Protein AF-A0A2P6MV33-F1 (afdb_monomer_lite)

Foldseek 3Di:
DDDDDDDPDPPPPPPPDADFAEEEQDAQLQWWKAAPVGHTPDDDLCVLVVNDFDFPDFDPDKDACPDDVLCNVCPDRIFGDDPRMFTDGGDCDRNPRRPCVVVVVVCVVSVHHYHYQTGNSNGDLCVSLSVVLVVLVVSCVVPVAAHEYEQEACSVVSVVSNCVPPVSVRNHPYYHYHNYCPDDDPCVVVCVVVVSRD

Radius of gyration: 21.86 Å; chains: 1; bounding box: 59×45×84 Å

Sequence (198 aa):
MKHGTKHSTNGKTQGTESLPPIVLVPGVQGTQLYTKEGKKIWASTRQVLNLESTRLDLPLEWDTVDDDPEDPYQHRQFRQKSDGIVAGDILMHVARVPIYKRFIKRCKKEGRKFYPFLYDWRRDLNEAAHNLILLLKRVYSECGRPAQVVGHSNGGLIVYAALNDPENTYLFDSTLFVGTPFSPMIDFLEFMHVGVPT

Structure (mmCIF, N/CA/C/O backbone):
data_AF-A0A2P6MV33-F1
#
_entry.id   AF-A0A2P6MV33-F1
#
loop_
_atom_site.group_PDB
_atom_site.id
_atom_site.type_symbol
_atom_site.label_atom_id
_atom_site.label_alt_id
_atom_site.label_comp_id
_atom_site.label_asym_id
_atom_site.label_entity_id
_atom_site.label_seq_id
_atom_site.pdbx_PDB_ins_code
_atom_site.Cartn_x
_atom_site.Cartn_y
_atom_site.Cartn_z
_atom_site.occupancy
_atom_site.B_iso_or_equiv
_atom_site.auth_seq_id
_atom_site.auth_comp_id
_atom_site.auth_asym_id
_atom_site.auth_atom_id
_atom_site.pdbx_PDB_model_num
ATOM 1 N N . MET A 1 1 ? -36.963 19.876 58.316 1.00 42.44 1 MET A N 1
ATOM 2 C CA . MET A 1 1 ? -35.958 18.825 58.591 1.00 42.44 1 MET A CA 1
ATOM 3 C C . MET A 1 1 ? -35.535 18.219 57.264 1.00 42.44 1 MET A C 1
ATOM 5 O O . MET A 1 1 ? -36.392 17.916 56.447 1.00 42.44 1 MET A O 1
ATOM 9 N N . LYS A 1 2 ? -34.225 18.189 57.003 1.00 40.03 2 LYS A N 1
ATOM 10 C CA . LYS A 1 2 ? -33.611 17.797 55.729 1.00 40.03 2 LYS A CA 1
ATOM 11 C C . LYS A 1 2 ? -33.480 16.270 55.677 1.00 40.03 2 LYS A C 1
ATOM 13 O O . LYS A 1 2 ? -32.742 15.725 56.489 1.00 40.03 2 LYS A O 1
ATOM 18 N N . HIS A 1 3 ? -34.113 15.601 54.7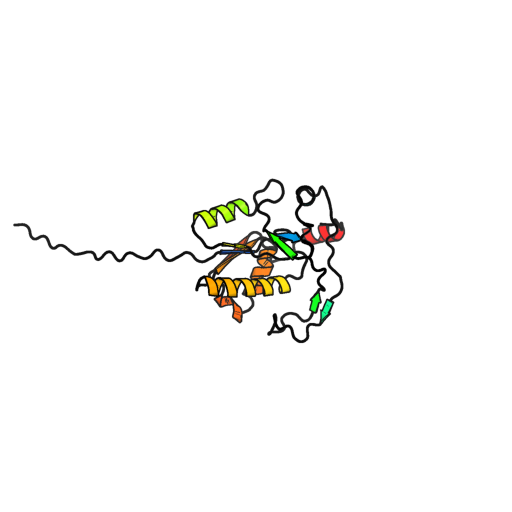15 1.00 36.97 3 HIS A N 1
ATOM 19 C CA . HIS A 1 3 ? -33.742 14.233 54.340 1.00 36.97 3 HIS A CA 1
ATOM 20 C C . HIS A 1 3 ? -33.011 14.270 53.001 1.00 36.97 3 HIS A C 1
ATOM 22 O O . HIS A 1 3 ? -33.613 14.378 51.939 1.00 36.97 3 HIS A O 1
ATOM 28 N N . GLY A 1 4 ? -31.680 14.261 53.085 1.00 34.72 4 GLY A N 1
ATOM 29 C CA . GLY A 1 4 ? -30.796 14.082 51.944 1.00 34.72 4 GLY A CA 1
ATOM 30 C C . GLY A 1 4 ? -30.541 12.598 51.724 1.00 34.72 4 GLY A C 1
ATOM 31 O O . GLY A 1 4 ? -29.815 11.978 52.498 1.00 34.72 4 GLY A O 1
ATOM 32 N N . THR A 1 5 ? -31.102 12.047 50.656 1.00 37.56 5 THR A N 1
ATOM 33 C CA . THR A 1 5 ? -30.729 10.726 50.147 1.00 37.56 5 THR A CA 1
ATOM 34 C C . THR A 1 5 ? -29.567 10.925 49.179 1.00 37.56 5 THR A C 1
ATOM 36 O O . THR A 1 5 ? -29.748 11.380 48.051 1.00 37.56 5 THR A O 1
ATOM 39 N N . LYS A 1 6 ? -28.341 10.648 49.637 1.00 37.50 6 LYS A N 1
ATOM 40 C CA . LYS A 1 6 ? -27.154 10.610 48.774 1.00 37.50 6 LYS A CA 1
ATOM 41 C C . LYS A 1 6 ? -27.219 9.341 47.925 1.00 37.50 6 LYS A C 1
ATOM 43 O O . LYS A 1 6 ? -26.857 8.266 48.393 1.00 37.50 6 LYS A O 1
ATOM 48 N N . HIS A 1 7 ? -27.664 9.467 46.678 1.00 38.69 7 HIS A N 1
ATOM 49 C CA . HIS A 1 7 ? -27.380 8.455 45.668 1.00 38.69 7 HIS A CA 1
ATOM 50 C C . HIS A 1 7 ? -25.889 8.517 45.331 1.00 38.69 7 HIS A C 1
ATOM 52 O O . HIS A 1 7 ? -25.409 9.476 44.733 1.00 38.69 7 HIS A O 1
ATOM 58 N N . SER A 1 8 ? -25.161 7.493 45.774 1.00 36.06 8 SER A N 1
ATOM 59 C CA . SER A 1 8 ? -23.790 7.219 45.359 1.00 36.06 8 SER A CA 1
ATOM 60 C C . SER A 1 8 ? -23.798 6.849 43.877 1.00 36.06 8 SER A C 1
ATOM 62 O O . SER A 1 8 ? -24.187 5.742 43.502 1.00 36.06 8 SER A O 1
ATOM 64 N N . THR A 1 9 ? -23.421 7.788 43.014 1.00 37.81 9 THR A N 1
ATOM 65 C CA . THR A 1 9 ? -23.115 7.496 41.617 1.00 37.81 9 THR A CA 1
ATOM 66 C C . THR A 1 9 ? -21.729 6.865 41.566 1.00 37.81 9 THR A C 1
ATOM 68 O O . THR A 1 9 ? -20.709 7.549 41.578 1.00 37.81 9 THR A O 1
ATOM 71 N N . ASN A 1 10 ? -21.691 5.531 41.523 1.00 38.59 10 ASN A N 1
ATOM 72 C CA . ASN A 1 10 ? -20.495 4.793 41.135 1.00 38.59 10 ASN A CA 1
ATOM 73 C C . ASN A 1 10 ? -20.095 5.241 39.725 1.00 38.59 10 ASN A C 1
ATOM 75 O O . ASN A 1 10 ? -20.666 4.795 38.728 1.00 38.59 10 ASN A O 1
ATOM 79 N N . GLY A 1 11 ? -19.114 6.140 39.657 1.00 41.25 11 GLY A N 1
ATOM 80 C CA . GLY A 1 11 ? -18.402 6.468 38.437 1.00 41.25 11 GLY A CA 1
ATOM 81 C C . GLY A 1 11 ? -17.686 5.220 37.946 1.00 41.25 11 GLY A C 1
ATOM 82 O O . GLY A 1 11 ? -16.574 4.926 38.372 1.00 41.25 11 GLY A O 1
ATOM 83 N N . LYS A 1 12 ? -18.328 4.477 37.041 1.00 40.41 12 LYS A N 1
ATOM 84 C CA . LYS A 1 12 ? -17.599 3.624 36.110 1.00 40.41 12 LYS A CA 1
ATOM 85 C C . LYS A 1 12 ? -16.760 4.568 35.259 1.00 40.41 12 LYS A C 1
ATOM 87 O O . LYS A 1 12 ? -17.281 5.225 34.362 1.00 40.41 12 LYS A O 1
ATOM 92 N N . THR A 1 13 ? -15.472 4.654 35.563 1.00 40.16 13 THR A N 1
ATOM 93 C CA . THR A 1 13 ? -14.450 5.071 34.611 1.00 40.16 13 THR A CA 1
ATOM 94 C C . THR A 1 13 ? -14.607 4.161 33.397 1.00 40.16 13 THR A C 1
ATOM 96 O O . THR A 1 13 ? -14.170 3.012 33.406 1.00 40.16 13 THR A O 1
ATOM 99 N N . GLN A 1 14 ? -15.323 4.634 32.375 1.00 41.84 14 GLN A N 1
ATOM 100 C CA . GLN A 1 14 ? -15.233 4.054 31.046 1.00 41.84 14 GLN A CA 1
ATOM 101 C C . GLN A 1 14 ? -13.765 4.186 30.654 1.00 41.84 14 GLN A C 1
ATOM 103 O O . GLN A 1 14 ? -13.284 5.294 30.412 1.00 41.84 14 GLN A O 1
ATOM 108 N N . GLY A 1 15 ? -13.027 3.075 30.697 1.00 44.25 15 GLY A N 1
ATOM 109 C CA . GLY A 1 15 ? -11.716 3.013 30.072 1.00 44.25 15 GLY A CA 1
ATOM 110 C C . GLY A 1 15 ? -11.912 3.468 28.637 1.00 44.25 15 GLY A C 1
ATOM 111 O O . GLY A 1 15 ? -12.758 2.914 27.939 1.00 44.25 15 GLY A O 1
ATOM 112 N N . THR A 1 16 ? -11.228 4.537 28.236 1.00 55.09 16 THR A N 1
ATOM 113 C CA . THR A 1 16 ? -11.280 5.032 26.863 1.00 55.09 16 THR A CA 1
ATOM 114 C C . THR A 1 16 ? -10.912 3.871 25.954 1.00 55.09 16 THR A C 1
ATOM 116 O O . THR A 1 16 ? -9.762 3.428 25.966 1.00 55.09 16 THR A O 1
ATOM 119 N N . GLU A 1 17 ? -11.896 3.332 25.241 1.00 67.75 17 GLU A N 1
ATOM 120 C CA . GLU A 1 17 ? -11.688 2.206 24.346 1.00 67.75 17 GLU A CA 1
ATOM 121 C C . GLU A 1 17 ? -10.618 2.621 23.330 1.00 67.75 17 GLU A C 1
ATOM 123 O O . GLU A 1 17 ? -10.740 3.649 22.659 1.00 67.75 17 GLU A O 1
ATOM 128 N N . SER A 1 18 ? -9.497 1.897 23.299 1.00 80.56 18 SER A N 1
ATOM 129 C CA . SER A 1 18 ? -8.358 2.284 22.470 1.00 80.56 18 SER A CA 1
ATOM 130 C C . SER A 1 18 ? -8.775 2.262 21.004 1.00 80.56 18 SER A C 1
ATOM 132 O O . SER A 1 18 ? -9.214 1.216 20.518 1.00 80.56 18 SER A O 1
ATOM 134 N N . LEU A 1 19 ? -8.619 3.388 20.303 1.00 90.62 19 LEU A N 1
ATOM 135 C CA . LEU A 1 19 ? -8.972 3.511 18.888 1.00 90.62 19 LEU A CA 1
ATOM 136 C C . LEU A 1 19 ? -8.309 2.398 18.051 1.00 90.62 19 LEU A C 1
ATOM 138 O O . LEU A 1 19 ? -7.154 2.048 18.323 1.00 90.62 19 LEU A O 1
ATOM 142 N N . PRO A 1 20 ? -8.988 1.863 17.017 1.00 94.56 20 PRO A N 1
ATOM 143 C CA . PRO A 1 20 ? -8.396 0.845 16.160 1.00 94.56 20 PRO A CA 1
ATOM 144 C C . PRO A 1 20 ? -7.079 1.324 15.524 1.00 94.56 20 PRO A C 1
ATOM 146 O O . PRO A 1 20 ? -6.942 2.524 15.230 1.00 94.56 20 PRO A O 1
ATOM 149 N N . PRO A 1 21 ? -6.118 0.419 15.264 1.00 97.06 21 PRO A N 1
ATOM 150 C CA . PRO A 1 21 ? -4.926 0.761 14.497 1.00 97.06 21 PRO A CA 1
ATOM 151 C C . PRO A 1 21 ? -5.309 1.197 13.078 1.00 97.06 21 PRO A C 1
ATOM 153 O O . PRO A 1 21 ? -6.340 0.781 12.549 1.00 97.06 21 PRO A O 1
ATOM 156 N N . ILE A 1 22 ? -4.486 2.046 12.464 1.00 97.62 22 ILE A N 1
ATOM 157 C CA . ILE A 1 22 ? -4.631 2.433 11.055 1.00 97.62 22 ILE A CA 1
ATOM 158 C C . ILE A 1 22 ? -3.553 1.749 10.233 1.00 97.62 22 ILE A C 1
ATOM 160 O O . ILE A 1 22 ? -2.370 1.885 10.555 1.00 97.62 22 ILE A O 1
ATOM 164 N N . VAL A 1 23 ? -3.958 1.132 9.126 1.00 98.25 23 VAL A N 1
ATOM 165 C CA . VAL A 1 23 ? -3.061 0.760 8.032 1.00 98.25 23 VAL A CA 1
ATOM 166 C C . VAL A 1 23 ? -3.286 1.707 6.856 1.00 98.25 23 VAL A C 1
ATOM 168 O O . VAL A 1 23 ? -4.409 1.849 6.380 1.00 98.25 23 VAL A O 1
ATOM 171 N N . LEU A 1 24 ? -2.231 2.377 6.387 1.00 97.69 24 LEU A N 1
ATOM 172 C CA . LEU A 1 24 ? -2.283 3.221 5.189 1.00 97.69 24 LEU A CA 1
ATOM 173 C C . LEU A 1 24 ? -1.640 2.491 4.013 1.00 97.69 24 LEU A C 1
ATOM 175 O O . LEU A 1 24 ? -0.445 2.208 4.058 1.00 97.69 24 LEU A O 1
ATOM 179 N N . VAL A 1 25 ? -2.409 2.274 2.950 1.00 97.94 25 VAL A N 1
ATOM 180 C CA . VAL A 1 25 ? -1.967 1.679 1.686 1.00 97.94 25 VAL A CA 1
ATOM 181 C C . VAL A 1 25 ? -1.800 2.799 0.654 1.00 97.94 25 VAL A C 1
ATOM 183 O O . VAL A 1 25 ? -2.798 3.341 0.162 1.00 97.94 25 VAL A O 1
ATOM 186 N N . PRO A 1 26 ? -0.556 3.224 0.368 1.00 95.56 26 PRO A N 1
ATOM 187 C CA . PRO A 1 26 ? -0.314 4.343 -0.524 1.00 95.56 26 PRO A CA 1
ATOM 188 C C . PRO A 1 26 ? -0.575 3.967 -1.989 1.00 95.56 26 PRO A C 1
ATOM 190 O O . PRO A 1 26 ? -0.525 2.802 -2.382 1.00 95.56 26 PRO A O 1
ATOM 193 N N . GLY A 1 27 ? -0.825 4.989 -2.805 1.00 92.38 27 GLY A N 1
ATOM 194 C CA . GLY A 1 27 ? -0.973 4.852 -4.253 1.00 92.38 27 GLY A CA 1
ATOM 195 C C . GLY A 1 27 ? 0.323 4.461 -4.961 1.00 92.38 27 GLY A C 1
ATOM 196 O O . GLY A 1 27 ? 1.380 4.351 -4.330 1.00 92.38 27 GLY A O 1
ATOM 197 N N . VAL A 1 28 ? 0.228 4.306 -6.285 1.00 88.25 28 VAL A N 1
ATOM 198 C CA . VAL A 1 28 ? 1.386 4.062 -7.154 1.00 88.25 28 VAL A CA 1
ATOM 199 C C . VAL A 1 28 ? 2.458 5.123 -6.892 1.00 88.25 28 VAL A C 1
ATOM 201 O O . VAL A 1 28 ? 2.134 6.282 -6.621 1.00 88.25 28 VAL A O 1
ATOM 204 N N . GLN A 1 29 ? 3.725 4.711 -6.874 1.00 88.62 29 GLN A N 1
ATOM 205 C CA . GLN A 1 29 ? 4.871 5.564 -6.545 1.00 88.62 29 GLN A CA 1
ATOM 206 C C . GLN A 1 29 ? 4.907 6.141 -5.117 1.00 88.62 29 GLN A C 1
ATOM 208 O O . GLN A 1 29 ? 5.791 6.933 -4.790 1.00 88.62 29 GLN A O 1
ATOM 213 N N . GLY A 1 30 ? 3.991 5.743 -4.229 1.00 89.19 30 GLY A N 1
ATOM 214 C CA . GLY A 1 30 ? 3.854 6.318 -2.888 1.00 89.19 30 GLY A CA 1
ATOM 215 C C . GLY A 1 30 ? 4.869 5.841 -1.840 1.00 89.19 30 GLY A C 1
ATOM 216 O O . GLY A 1 30 ? 4.870 6.368 -0.725 1.00 89.19 30 GLY A O 1
ATOM 217 N N . THR A 1 31 ? 5.734 4.888 -2.178 1.00 92.12 31 THR A N 1
ATOM 218 C CA . THR A 1 31 ? 6.821 4.353 -1.340 1.00 92.12 31 THR A CA 1
ATOM 219 C C . THR A 1 31 ? 8.155 4.577 -2.040 1.00 92.12 31 THR A C 1
ATOM 221 O O . THR A 1 31 ? 8.220 4.641 -3.265 1.00 92.12 31 THR A O 1
ATOM 224 N N . GLN A 1 32 ? 9.228 4.733 -1.272 1.00 93.62 32 GLN A N 1
ATOM 225 C CA . GLN A 1 32 ? 10.587 4.766 -1.810 1.00 93.62 32 GLN A CA 1
ATOM 226 C C . GLN A 1 32 ? 10.999 3.378 -2.310 1.00 93.62 32 GLN A C 1
ATOM 228 O O . GLN A 1 32 ? 10.514 2.381 -1.787 1.00 93.62 32 GLN A O 1
ATOM 233 N N . LEU A 1 33 ? 11.928 3.313 -3.263 1.00 93.88 33 LEU A N 1
ATOM 234 C CA . LEU A 1 33 ? 12.523 2.067 -3.744 1.00 93.88 33 LEU A CA 1
ATOM 235 C C . LEU A 1 33 ? 14.043 2.111 -3.606 1.00 93.88 33 LEU A C 1
ATOM 237 O O . LEU A 1 33 ? 14.677 3.147 -3.848 1.00 93.88 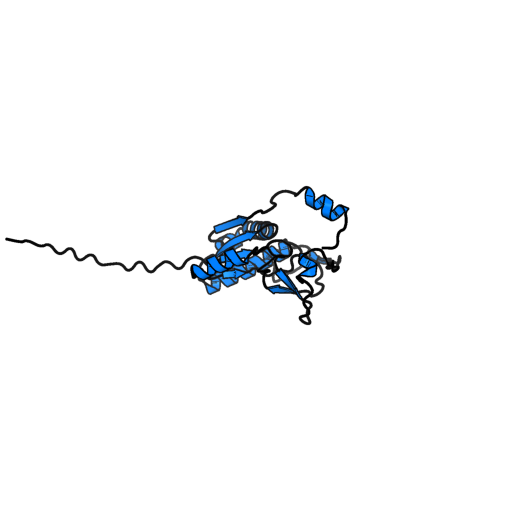33 LEU A O 1
ATOM 241 N N . TYR A 1 34 ? 14.613 0.967 -3.243 1.00 93.94 34 TYR A N 1
ATOM 242 C CA . TYR A 1 34 ? 16.035 0.771 -2.997 1.00 93.94 34 TYR A CA 1
ATOM 243 C C . TYR A 1 34 ? 16.531 -0.504 -3.679 1.00 93.94 34 TYR A C 1
ATOM 245 O O . TYR A 1 34 ? 15.798 -1.486 -3.766 1.00 93.94 34 TYR A O 1
ATOM 253 N N . THR A 1 35 ? 17.786 -0.512 -4.128 1.00 92.62 35 THR A N 1
ATOM 254 C CA . THR A 1 35 ? 18.462 -1.763 -4.507 1.00 92.62 35 THR A CA 1
ATOM 255 C C . THR A 1 35 ? 18.739 -2.618 -3.265 1.00 92.62 35 THR A C 1
ATOM 257 O O . THR A 1 35 ? 18.688 -2.113 -2.138 1.00 92.62 35 THR A O 1
ATOM 260 N N . LYS A 1 36 ? 19.094 -3.897 -3.451 1.00 89.25 36 LYS A N 1
ATOM 261 C CA . LYS A 1 36 ? 19.497 -4.788 -2.343 1.00 89.25 36 LYS A CA 1
ATOM 262 C C . LYS A 1 36 ? 20.669 -4.234 -1.531 1.00 89.25 36 LYS A C 1
ATOM 264 O O . LYS A 1 36 ? 20.755 -4.465 -0.331 1.00 89.25 36 LYS A O 1
ATOM 269 N N . GLU A 1 37 ? 21.543 -3.466 -2.173 1.00 91.81 37 GLU A N 1
ATOM 270 C CA . GLU A 1 37 ? 22.712 -2.820 -1.569 1.00 91.81 37 GLU A CA 1
ATOM 271 C C . GLU A 1 37 ? 22.351 -1.526 -0.814 1.00 91.81 37 GLU A C 1
ATOM 273 O O . GLU A 1 37 ? 23.234 -0.831 -0.314 1.00 91.81 37 GLU A O 1
ATOM 278 N N . GLY A 1 38 ? 21.065 -1.164 -0.742 1.00 90.56 38 GLY A N 1
ATOM 279 C CA . GLY A 1 38 ? 20.586 0.016 -0.020 1.00 90.56 38 GLY A CA 1
ATOM 280 C C . GLY A 1 38 ? 20.726 1.328 -0.793 1.00 90.56 38 GLY A C 1
ATOM 281 O O . GLY A 1 38 ? 20.570 2.408 -0.215 1.00 90.56 38 GLY A O 1
ATOM 282 N N . LYS A 1 39 ? 20.985 1.284 -2.106 1.00 91.56 39 LYS A N 1
ATOM 283 C CA . LYS A 1 39 ? 20.999 2.489 -2.943 1.00 91.56 39 LYS A CA 1
ATOM 284 C C . LYS A 1 39 ? 19.568 2.911 -3.272 1.00 91.56 39 LYS A C 1
ATOM 286 O O . LYS A 1 39 ? 18.837 2.163 -3.913 1.00 91.56 39 LYS A O 1
ATOM 291 N N . LYS A 1 40 ? 19.183 4.134 -2.897 1.00 91.12 40 LYS A N 1
ATOM 292 C CA . LYS A 1 40 ? 17.878 4.707 -3.257 1.00 91.12 40 LYS A CA 1
ATOM 293 C C . LYS A 1 40 ? 17.791 4.946 -4.766 1.00 91.12 40 LYS A C 1
ATOM 295 O O . LYS A 1 40 ? 18.630 5.656 -5.320 1.00 91.12 40 LYS A O 1
ATOM 300 N N . ILE A 1 41 ? 16.757 4.405 -5.398 1.00 90.88 41 ILE A N 1
ATOM 301 C CA . ILE A 1 41 ? 16.460 4.579 -6.832 1.00 90.88 41 ILE A CA 1
ATOM 302 C C . ILE A 1 41 ? 15.136 5.311 -7.070 1.00 90.88 41 ILE A C 1
ATOM 304 O O . ILE A 1 41 ? 14.919 5.832 -8.156 1.00 90.88 41 ILE A O 1
ATOM 308 N N . TRP A 1 42 ? 14.283 5.397 -6.044 1.00 90.31 42 TRP A N 1
ATOM 309 C CA . TRP A 1 42 ? 13.077 6.222 -6.016 1.00 90.31 42 TRP A CA 1
ATOM 310 C C . TRP A 1 42 ? 12.762 6.629 -4.563 1.00 90.31 42 TRP A C 1
ATOM 312 O O . TRP A 1 42 ? 13.032 5.889 -3.625 1.00 90.31 42 TRP A O 1
ATOM 322 N N . ALA A 1 43 ? 12.199 7.788 -4.234 1.00 86.31 43 ALA A N 1
ATOM 323 C CA . ALA A 1 43 ? 11.945 8.952 -5.067 1.00 86.31 43 ALA A CA 1
ATOM 324 C C . ALA A 1 43 ? 12.944 10.066 -4.710 1.00 86.31 43 ALA A C 1
ATOM 326 O O . ALA A 1 43 ? 12.994 10.511 -3.552 1.00 86.31 43 ALA A O 1
ATOM 327 N N . SER A 1 44 ? 13.761 10.491 -5.674 1.00 80.88 44 SER A N 1
ATOM 328 C CA . SER A 1 44 ? 14.538 11.731 -5.604 1.00 80.88 44 SER A CA 1
ATOM 329 C C . SER A 1 44 ? 13.626 12.929 -5.902 1.00 80.88 44 SER A C 1
ATOM 331 O O . SER A 1 44 ? 12.605 12.799 -6.575 1.00 80.88 44 SER A O 1
ATOM 333 N N . THR A 1 45 ? 13.977 14.130 -5.434 1.00 75.06 45 THR A N 1
ATOM 334 C CA . THR A 1 45 ? 13.175 15.337 -5.716 1.00 75.06 45 THR A CA 1
ATOM 335 C C . THR A 1 45 ? 13.064 15.628 -7.217 1.00 75.06 45 THR A C 1
ATOM 337 O O . THR A 1 45 ? 12.039 16.140 -7.653 1.00 75.06 45 THR A O 1
ATOM 340 N N . ARG A 1 46 ? 14.099 15.309 -8.009 1.00 76.69 46 ARG A N 1
ATOM 341 C CA . ARG A 1 46 ? 14.090 15.511 -9.466 1.00 76.69 46 ARG A CA 1
ATOM 342 C C . ARG A 1 46 ? 13.149 14.534 -10.162 1.00 76.69 46 ARG A C 1
ATOM 344 O O . ARG A 1 46 ? 12.372 14.973 -11.001 1.00 76.69 46 ARG A O 1
ATOM 351 N N . GLN A 1 47 ? 13.157 13.271 -9.738 1.00 78.44 47 GLN A N 1
ATOM 352 C CA . GLN A 1 47 ? 12.242 12.245 -10.241 1.00 78.44 47 GLN A CA 1
ATOM 353 C C . GLN A 1 47 ? 10.783 12.612 -9.962 1.00 78.44 47 GLN A C 1
ATOM 355 O O . GLN A 1 47 ? 9.959 12.624 -10.864 1.00 78.44 47 GLN A O 1
ATOM 360 N N . VAL A 1 48 ? 10.471 13.047 -8.737 1.00 73.50 48 VAL A N 1
ATOM 361 C CA . VAL A 1 48 ? 9.095 13.432 -8.378 1.00 73.50 48 VAL A CA 1
ATOM 362 C C . VAL A 1 48 ? 8.608 14.699 -9.103 1.00 73.50 48 VAL A C 1
ATOM 364 O O . VAL A 1 48 ? 7.407 14.915 -9.242 1.00 73.50 48 VAL A O 1
ATOM 367 N N . LEU A 1 49 ? 9.522 15.566 -9.546 1.00 72.19 49 LEU A N 1
ATOM 368 C CA . LEU A 1 49 ? 9.199 16.748 -10.353 1.00 72.19 49 LEU A CA 1
ATOM 369 C C . LEU A 1 49 ? 9.172 16.453 -11.863 1.00 72.19 49 LEU A C 1
ATOM 371 O O . LEU A 1 49 ? 9.075 17.399 -12.642 1.00 72.19 49 LEU A O 1
ATOM 375 N N . ASN A 1 50 ? 9.286 15.184 -12.276 1.00 70.81 50 ASN A N 1
ATOM 376 C CA . ASN A 1 50 ? 9.436 14.764 -13.674 1.00 70.81 50 ASN A CA 1
ATOM 377 C C . ASN A 1 50 ? 10.608 15.463 -14.399 1.00 70.81 50 ASN A C 1
ATOM 379 O O . ASN A 1 50 ? 10.573 15.668 -15.608 1.00 70.81 50 ASN A O 1
ATOM 383 N N . LEU A 1 51 ? 11.654 15.854 -13.658 1.00 75.38 51 LEU A N 1
ATOM 384 C CA . LEU A 1 51 ? 12.877 16.472 -14.195 1.00 75.38 51 LEU A CA 1
ATOM 385 C C . LEU A 1 51 ? 13.983 15.444 -14.474 1.00 75.38 51 LEU A C 1
ATOM 387 O O . LEU A 1 51 ? 15.026 15.789 -15.023 1.00 75.38 51 LEU A O 1
ATOM 391 N N . GLU A 1 52 ? 13.783 14.203 -14.041 1.00 76.12 52 GLU A N 1
ATOM 392 C CA . GLU A 1 52 ? 14.692 13.079 -14.230 1.00 76.12 52 GLU A CA 1
ATOM 393 C C . GLU A 1 52 ? 13.849 11.810 -14.340 1.00 76.12 52 GLU A C 1
ATOM 395 O O . GLU A 1 52 ? 13.127 11.477 -13.404 1.00 76.12 52 GLU A O 1
ATOM 400 N N . SER A 1 53 ? 13.935 11.106 -15.466 1.00 67.25 53 SER A N 1
ATOM 401 C CA . SER A 1 53 ? 13.320 9.792 -15.635 1.00 67.25 53 SER A CA 1
ATOM 402 C C . SER A 1 53 ? 14.392 8.722 -15.464 1.00 67.25 53 SER A C 1
ATOM 404 O O . SER A 1 53 ? 15.427 8.720 -16.132 1.00 67.25 53 SER A O 1
ATOM 406 N N . THR A 1 54 ? 14.177 7.815 -14.517 1.00 72.75 54 THR A N 1
ATOM 407 C CA . THR A 1 54 ? 15.008 6.621 -14.361 1.00 72.75 54 THR A CA 1
ATOM 408 C C . THR A 1 54 ? 14.199 5.451 -14.875 1.00 72.75 54 THR A C 1
ATOM 410 O O . THR A 1 54 ? 13.053 5.295 -14.482 1.00 72.75 54 THR A O 1
ATOM 413 N N . ARG A 1 55 ? 14.779 4.620 -15.745 1.00 77.38 55 ARG A N 1
ATOM 414 C CA . ARG A 1 55 ? 14.107 3.386 -16.153 1.00 77.38 55 ARG A CA 1
ATOM 415 C C . ARG A 1 55 ? 13.997 2.471 -14.939 1.00 77.38 55 ARG A C 1
ATOM 417 O O . ARG A 1 55 ? 15.017 2.053 -14.394 1.00 77.38 55 ARG A O 1
ATOM 424 N N . LEU A 1 56 ? 12.769 2.197 -14.520 1.00 84.81 56 LEU A N 1
ATOM 425 C CA . LEU A 1 56 ? 12.447 1.317 -13.398 1.00 84.81 56 LEU A CA 1
ATOM 426 C C . LEU A 1 56 ? 11.747 0.039 -13.878 1.00 84.81 56 LEU A C 1
ATOM 428 O O . LEU A 1 56 ? 11.003 -0.577 -13.122 1.00 84.81 56 LEU A O 1
ATOM 432 N N . ASP A 1 57 ? 11.997 -0.357 -15.126 1.00 85.19 57 ASP A N 1
ATOM 433 C CA . ASP A 1 57 ? 11.384 -1.520 -15.762 1.00 85.19 57 ASP A CA 1
ATOM 434 C C . ASP A 1 57 ? 11.578 -2.784 -14.913 1.00 85.19 57 ASP A C 1
ATOM 436 O O . ASP A 1 57 ? 12.686 -3.079 -14.458 1.00 85.19 57 ASP A O 1
ATOM 440 N N . LEU A 1 58 ? 10.498 -3.539 -14.718 1.00 87.31 58 LEU A N 1
ATOM 441 C CA . LEU A 1 58 ? 10.580 -4.865 -14.119 1.00 87.31 58 LEU A CA 1
ATOM 442 C C . LEU A 1 58 ? 10.990 -5.908 -15.164 1.00 87.31 58 LEU A C 1
ATOM 444 O O . LEU A 1 58 ? 10.685 -5.746 -16.351 1.00 87.31 58 LEU A O 1
ATOM 448 N N . PRO A 1 59 ? 11.616 -7.019 -14.737 1.0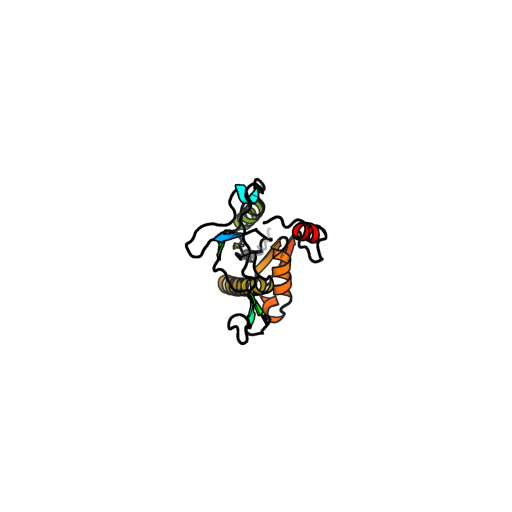0 86.06 59 PRO A N 1
ATOM 449 C CA . PRO A 1 59 ? 11.800 -8.177 -15.596 1.00 86.06 59 PRO A CA 1
ATOM 450 C C . PRO A 1 59 ? 10.462 -8.622 -16.201 1.00 86.06 59 PRO A C 1
ATOM 452 O O . PRO A 1 59 ? 9.448 -8.706 -15.507 1.00 86.06 59 PRO A O 1
ATOM 455 N N . LEU A 1 60 ? 10.466 -8.930 -17.498 1.00 86.06 60 LEU A N 1
ATOM 456 C CA . LEU A 1 60 ? 9.289 -9.457 -18.202 1.00 86.06 60 LEU A CA 1
ATOM 457 C C . LEU A 1 60 ? 9.113 -10.973 -18.009 1.00 86.06 60 LEU A C 1
ATOM 459 O O . LEU A 1 60 ? 8.167 -11.552 -18.530 1.00 86.06 60 LEU A O 1
ATOM 463 N N . GLU A 1 61 ? 10.035 -11.613 -17.289 1.00 88.94 61 GLU A N 1
ATOM 464 C CA . GLU A 1 61 ? 10.013 -13.039 -16.969 1.00 88.94 61 GLU A CA 1
ATOM 465 C C . GLU A 1 61 ? 9.010 -13.333 -15.844 1.00 88.94 61 GLU A C 1
ATOM 467 O O . GLU A 1 61 ? 8.923 -12.590 -14.861 1.00 88.94 61 GLU A O 1
ATOM 472 N N . TRP A 1 62 ? 8.288 -14.445 -15.979 1.00 87.00 62 TRP A N 1
ATOM 473 C CA . TRP A 1 62 ? 7.318 -14.939 -15.004 1.00 87.00 62 TRP A CA 1
ATOM 474 C C . TRP A 1 62 ? 7.616 -16.399 -14.683 1.00 87.00 62 TRP A C 1
ATOM 476 O O . TRP A 1 62 ? 7.838 -17.197 -15.593 1.00 87.00 62 TRP A O 1
ATOM 486 N N . ASP A 1 63 ? 7.586 -16.730 -13.398 1.00 83.38 63 ASP A N 1
ATOM 487 C CA . ASP A 1 63 ? 7.752 -18.086 -12.889 1.00 83.38 63 ASP A CA 1
ATOM 488 C C . ASP A 1 63 ? 6.369 -18.674 -12.561 1.00 83.38 63 ASP A C 1
ATOM 490 O O . ASP A 1 63 ? 5.517 -17.977 -11.999 1.00 83.38 63 ASP A O 1
ATOM 494 N N . THR A 1 64 ? 6.131 -19.946 -12.890 1.00 81.19 64 THR A N 1
ATOM 495 C CA . THR A 1 64 ? 4.991 -20.700 -12.345 1.00 81.19 64 THR A CA 1
ATOM 496 C C . THR A 1 64 ? 5.227 -20.982 -10.870 1.00 81.19 64 THR A C 1
ATOM 498 O O . THR A 1 64 ? 6.336 -21.340 -10.467 1.00 81.19 64 THR A O 1
ATOM 501 N N . VAL A 1 65 ? 4.186 -20.817 -10.057 1.00 73.19 65 VAL A N 1
ATOM 502 C CA . VAL A 1 65 ? 4.267 -21.067 -8.617 1.00 73.19 65 VAL A CA 1
ATOM 503 C C . VAL A 1 65 ? 3.331 -22.215 -8.274 1.00 73.19 65 VAL A C 1
ATOM 505 O O . VAL A 1 65 ? 2.176 -21.999 -7.935 1.00 73.19 65 VAL A O 1
ATOM 508 N N . ASP A 1 66 ? 3.828 -23.444 -8.412 1.00 64.06 66 ASP A N 1
ATOM 509 C CA . ASP A 1 66 ? 3.002 -24.638 -8.191 1.00 64.06 66 ASP A CA 1
ATOM 510 C C . ASP A 1 66 ? 2.787 -24.950 -6.694 1.00 64.06 66 ASP A C 1
ATOM 512 O O . ASP A 1 66 ? 1.882 -25.705 -6.371 1.00 64.06 66 ASP A O 1
ATOM 516 N N . ASP A 1 67 ? 3.539 -24.314 -5.782 1.00 62.22 67 ASP A N 1
ATOM 517 C CA . ASP A 1 67 ? 3.371 -24.409 -4.321 1.00 62.22 67 ASP A CA 1
ATOM 518 C C . ASP A 1 67 ? 3.989 -23.180 -3.622 1.00 62.22 67 ASP A C 1
ATOM 520 O O . ASP A 1 67 ? 5.144 -23.189 -3.184 1.00 62.22 67 ASP A O 1
ATOM 524 N N . ASP A 1 68 ? 3.240 -22.079 -3.541 1.00 67.88 68 ASP A N 1
ATOM 525 C CA . ASP A 1 68 ? 3.674 -20.885 -2.815 1.00 67.88 68 ASP A CA 1
ATOM 526 C C . ASP A 1 68 ? 3.328 -21.018 -1.321 1.00 67.88 68 ASP A C 1
ATOM 528 O O . ASP A 1 68 ? 2.152 -20.913 -0.969 1.00 67.88 68 ASP A O 1
ATOM 532 N N . PRO A 1 69 ? 4.298 -21.202 -0.405 1.00 63.34 69 PRO A N 1
ATOM 533 C CA . PRO A 1 69 ? 3.991 -21.295 1.023 1.00 63.34 69 PRO A CA 1
ATOM 534 C C . PRO A 1 69 ? 3.363 -20.006 1.568 1.00 63.34 69 PRO A C 1
ATOM 536 O O . PRO A 1 69 ? 2.666 -20.043 2.581 1.00 63.34 69 PRO A O 1
ATOM 539 N N . GLU A 1 70 ? 3.596 -18.878 0.894 1.00 58.22 70 GLU A N 1
ATOM 540 C CA . GLU A 1 70 ? 2.974 -17.606 1.238 1.00 58.22 70 GLU A CA 1
ATOM 541 C C . GLU A 1 70 ? 1.573 -17.488 0.618 1.00 58.22 70 GLU A C 1
ATOM 543 O O . GLU A 1 70 ? 0.708 -16.889 1.231 1.00 58.22 70 GLU A O 1
ATOM 548 N N . ASP A 1 71 ? 1.266 -18.137 -0.508 1.00 67.00 71 ASP A N 1
ATOM 549 C CA . ASP A 1 71 ? -0.078 -18.154 -1.109 1.00 67.00 71 ASP A CA 1
ATOM 550 C C . ASP A 1 71 ? -0.692 -19.568 -1.088 1.00 67.00 71 ASP A C 1
ATOM 552 O O . ASP A 1 71 ? -0.850 -20.208 -2.131 1.00 67.00 71 ASP A O 1
ATOM 556 N N . PRO A 1 72 ? -1.062 -20.075 0.105 1.00 62.06 72 PRO A N 1
ATOM 557 C CA . PRO A 1 72 ? -1.500 -21.461 0.289 1.00 62.06 72 PRO A CA 1
ATOM 558 C C . PRO A 1 72 ? -2.826 -21.789 -0.409 1.00 62.06 72 PRO A C 1
ATOM 560 O O . PRO A 1 72 ? -3.184 -22.957 -0.534 1.00 62.06 72 PRO A O 1
ATOM 563 N N . TYR A 1 73 ? -3.555 -20.773 -0.867 1.00 63.56 73 TYR A N 1
ATOM 564 C CA . TYR A 1 73 ? -4.811 -20.918 -1.602 1.00 63.56 73 TYR A CA 1
ATOM 565 C C . TYR A 1 73 ? -4.626 -20.748 -3.115 1.00 63.56 73 TYR A C 1
ATOM 567 O O . TYR A 1 73 ? -5.613 -20.736 -3.847 1.00 63.56 73 TYR A O 1
ATOM 575 N N . GLN A 1 74 ? -3.377 -20.624 -3.581 1.00 67.25 74 GLN A N 1
ATOM 576 C CA . GLN A 1 74 ? -3.019 -20.554 -4.998 1.00 67.25 74 GLN A CA 1
ATOM 577 C C . GLN A 1 74 ? -3.752 -19.431 -5.749 1.00 67.25 74 GLN A C 1
ATOM 579 O O . GLN A 1 74 ? -4.163 -19.590 -6.901 1.00 67.25 74 GLN A O 1
ATOM 584 N N . HIS A 1 75 ? -3.903 -18.265 -5.117 1.00 67.19 75 HIS A N 1
ATOM 585 C CA . HIS A 1 75 ? -4.433 -17.077 -5.786 1.00 67.19 75 HIS A CA 1
ATOM 586 C C . HIS A 1 75 ? -3.538 -16.614 -6.953 1.00 67.19 75 HIS A C 1
ATOM 588 O O . HIS A 1 75 ? -3.993 -15.871 -7.824 1.00 67.19 75 HIS A O 1
ATOM 594 N N . ARG A 1 76 ? -2.269 -17.040 -6.990 1.00 72.00 76 ARG A N 1
ATOM 595 C CA . ARG A 1 76 ? -1.266 -16.690 -8.000 1.00 72.00 76 ARG A CA 1
ATOM 596 C C . ARG A 1 76 ? -0.788 -17.927 -8.759 1.00 72.00 76 ARG A C 1
ATOM 598 O O . ARG A 1 76 ? -0.039 -18.734 -8.230 1.00 72.00 76 ARG A O 1
ATOM 605 N N . GLN A 1 77 ? -1.136 -18.016 -10.043 1.00 72.00 77 GLN A N 1
ATOM 606 C CA . GLN A 1 77 ? -0.567 -19.023 -10.958 1.00 72.00 77 GLN A CA 1
ATOM 607 C C . GLN A 1 77 ? 0.845 -18.651 -11.431 1.00 72.00 77 GLN A C 1
ATOM 609 O O . GLN A 1 77 ? 1.682 -19.515 -11.688 1.00 72.00 77 GLN A O 1
ATOM 614 N N . PHE A 1 78 ? 1.108 -17.348 -11.543 1.00 79.62 78 PHE A N 1
ATOM 615 C CA . PHE A 1 78 ? 2.370 -16.804 -12.023 1.00 79.62 78 PHE A CA 1
ATOM 616 C C . PHE A 1 78 ? 2.884 -15.748 -11.054 1.00 79.62 78 PHE A C 1
ATOM 618 O O . PHE A 1 78 ? 2.116 -14.948 -10.514 1.00 79.62 78 PHE A O 1
ATOM 625 N N . ARG A 1 79 ? 4.202 -15.700 -10.879 1.00 81.44 79 ARG A N 1
ATOM 626 C CA . ARG A 1 79 ? 4.892 -14.648 -10.136 1.00 81.44 79 ARG A CA 1
ATOM 627 C C . ARG A 1 79 ? 5.895 -13.977 -11.053 1.00 81.44 79 ARG A C 1
ATOM 629 O O . ARG A 1 79 ? 6.755 -14.632 -11.632 1.00 81.44 79 ARG A O 1
ATOM 636 N N . GLN A 1 80 ? 5.802 -12.657 -11.163 1.00 86.38 80 GLN A N 1
ATOM 637 C CA . GLN A 1 80 ? 6.788 -11.892 -11.911 1.00 86.38 80 GLN A CA 1
ATOM 638 C C . GLN A 1 80 ? 8.147 -12.032 -11.234 1.00 86.38 80 GLN A C 1
ATOM 640 O O . GLN A 1 80 ? 8.257 -11.865 -10.013 1.00 86.38 80 GLN A O 1
ATOM 645 N N . LYS A 1 81 ? 9.198 -12.285 -12.006 1.00 85.94 81 LYS A N 1
ATOM 646 C CA . LYS A 1 81 ? 10.544 -12.387 -11.451 1.00 85.94 81 LYS A CA 1
ATOM 647 C C . LYS A 1 81 ? 10.929 -11.092 -10.732 1.00 85.94 81 LYS A C 1
ATOM 649 O O . LYS A 1 81 ? 10.589 -9.982 -11.148 1.00 85.94 81 LYS A O 1
ATOM 654 N N . SER A 1 82 ? 11.611 -11.224 -9.598 1.00 86.50 82 SER A N 1
ATOM 655 C CA . SER A 1 82 ? 12.106 -10.071 -8.843 1.00 86.50 82 SER A CA 1
ATOM 656 C C . SER A 1 82 ? 13.474 -9.632 -9.351 1.00 86.50 82 SER A C 1
ATOM 658 O O . SER A 1 82 ? 14.387 -10.445 -9.476 1.00 86.50 82 SER A O 1
ATOM 660 N N . ASP A 1 83 ? 13.626 -8.331 -9.592 1.00 89.38 83 ASP A N 1
ATOM 661 C CA . ASP A 1 83 ? 14.918 -7.668 -9.810 1.00 89.38 83 ASP A CA 1
ATOM 662 C C . ASP A 1 83 ? 15.653 -7.371 -8.490 1.00 89.38 83 ASP A C 1
ATOM 664 O O . ASP A 1 83 ? 16.776 -6.870 -8.484 1.00 89.38 83 ASP A O 1
ATOM 668 N N . GLY A 1 84 ? 15.040 -7.716 -7.354 1.00 89.56 84 GLY A N 1
ATOM 669 C CA . GLY A 1 84 ? 15.624 -7.547 -6.037 1.00 89.56 84 GLY A CA 1
ATOM 670 C C . GLY A 1 84 ? 15.422 -6.179 -5.400 1.00 89.56 84 GLY A C 1
ATOM 671 O O . GLY A 1 84 ? 15.934 -5.959 -4.305 1.00 89.56 84 GLY A O 1
ATOM 672 N N . ILE A 1 85 ? 14.704 -5.268 -6.047 1.00 92.62 85 ILE A N 1
ATOM 673 C CA . ILE A 1 85 ? 14.385 -3.969 -5.461 1.00 92.62 85 ILE A CA 1
ATOM 674 C C . ILE A 1 85 ? 13.415 -4.139 -4.292 1.00 92.62 85 ILE A C 1
ATOM 676 O O . ILE A 1 85 ? 12.531 -4.996 -4.295 1.00 92.62 85 ILE A O 1
ATOM 680 N N . VAL A 1 86 ? 13.601 -3.304 -3.272 1.00 93.12 86 VAL A N 1
ATOM 681 C CA . VAL A 1 86 ? 12.826 -3.337 -2.033 1.00 93.12 86 VAL A CA 1
ATOM 682 C C . VAL A 1 86 ? 12.193 -1.984 -1.739 1.00 93.12 86 VAL A C 1
ATOM 684 O O . VAL A 1 86 ? 12.747 -0.926 -2.057 1.00 93.12 86 VAL A O 1
ATOM 687 N N . ALA A 1 87 ? 11.026 -2.022 -1.100 1.00 94.06 87 ALA A N 1
ATOM 688 C CA . ALA A 1 87 ? 10.339 -0.828 -0.636 1.00 94.06 87 ALA A CA 1
ATOM 689 C C . ALA A 1 87 ? 11.041 -0.230 0.591 1.00 94.06 87 ALA A C 1
ATOM 691 O O . ALA A 1 87 ? 11.370 -0.936 1.542 1.00 94.06 87 ALA A O 1
ATOM 692 N N . GLY A 1 88 ? 11.241 1.085 0.572 1.00 92.44 88 GLY A N 1
ATOM 693 C CA . GLY A 1 88 ? 11.644 1.881 1.727 1.00 92.44 88 GLY A CA 1
ATOM 694 C C . GLY A 1 88 ? 10.456 2.621 2.336 1.00 92.44 88 GLY A C 1
ATOM 695 O O . GLY A 1 88 ? 9.323 2.148 2.296 1.00 92.44 88 GLY A O 1
ATOM 696 N N . ASP A 1 89 ? 10.698 3.816 2.870 1.00 91.75 89 ASP A N 1
ATOM 697 C CA . ASP A 1 89 ? 9.668 4.584 3.572 1.00 91.75 89 ASP A CA 1
ATOM 698 C C . ASP A 1 89 ? 8.552 5.116 2.663 1.00 91.75 89 ASP A C 1
ATOM 700 O O . ASP A 1 89 ? 8.723 5.354 1.464 1.00 91.75 89 ASP A O 1
ATOM 704 N N . ILE A 1 90 ? 7.402 5.409 3.274 1.00 91.31 90 ILE A N 1
ATOM 705 C CA . ILE A 1 90 ? 6.307 6.127 2.620 1.00 91.31 90 ILE A CA 1
ATOM 706 C C . ILE A 1 90 ? 6.714 7.570 2.276 1.00 91.31 90 ILE A C 1
ATOM 708 O O . ILE A 1 90 ? 7.344 8.283 3.067 1.00 91.31 90 ILE A O 1
ATOM 712 N N . LEU A 1 91 ? 6.306 8.053 1.103 1.00 85.62 91 LEU A N 1
ATOM 713 C CA . LEU A 1 91 ? 6.591 9.417 0.667 1.00 85.62 91 LEU A CA 1
ATOM 714 C C . LEU A 1 91 ? 5.747 10.446 1.428 1.00 85.62 91 LEU A C 1
ATOM 716 O O . LEU A 1 91 ? 4.642 10.807 1.038 1.00 85.62 91 LEU A O 1
ATOM 720 N N . MET A 1 92 ? 6.303 11.012 2.498 1.00 82.38 92 MET A N 1
ATOM 721 C CA . MET A 1 92 ? 5.656 12.092 3.265 1.00 82.38 92 MET A CA 1
ATOM 722 C C . MET A 1 92 ? 5.255 13.298 2.396 1.00 82.38 92 MET A C 1
ATOM 724 O O . MET A 1 92 ? 4.312 14.026 2.726 1.00 82.38 92 MET A O 1
ATOM 728 N N . HIS A 1 93 ? 5.983 13.501 1.301 1.00 73.81 93 HIS A N 1
ATOM 729 C CA . HIS A 1 93 ? 5.799 14.559 0.325 1.00 73.81 93 HIS A CA 1
ATOM 730 C C . HIS A 1 93 ? 5.939 13.989 -1.085 1.00 73.81 93 HIS A C 1
ATOM 732 O O . HIS A 1 93 ? 6.843 13.195 -1.333 1.00 73.81 93 HIS A O 1
ATOM 738 N N . VAL A 1 94 ? 5.104 14.467 -2.004 1.00 63.53 94 VAL A N 1
ATOM 739 C CA . VAL A 1 94 ? 5.319 14.331 -3.447 1.00 63.53 94 VAL A CA 1
ATOM 740 C C . VAL A 1 94 ? 5.506 15.749 -3.978 1.00 63.53 94 VAL A C 1
ATOM 742 O O . VAL A 1 94 ? 4.624 16.599 -3.839 1.00 63.53 94 VAL A O 1
ATOM 745 N N . ALA A 1 95 ? 6.707 16.045 -4.474 1.00 61.56 95 ALA A N 1
ATOM 746 C CA . ALA A 1 95 ? 7.172 17.387 -4.803 1.00 61.56 95 ALA A CA 1
ATOM 747 C C . ALA A 1 95 ? 7.017 18.332 -3.594 1.00 61.56 95 ALA A C 1
ATOM 749 O O . ALA A 1 95 ? 7.573 18.086 -2.523 1.00 61.56 95 ALA A O 1
ATOM 750 N N . ARG A 1 96 ? 6.244 19.414 -3.739 1.00 59.41 96 ARG A N 1
ATOM 751 C CA . ARG A 1 96 ? 5.918 20.350 -2.647 1.00 59.41 96 ARG A CA 1
ATOM 752 C C . ARG A 1 96 ? 4.626 19.988 -1.908 1.00 59.41 96 ARG A C 1
ATOM 754 O O . ARG A 1 96 ? 4.294 20.635 -0.914 1.00 59.41 96 ARG A O 1
ATOM 761 N N . VAL A 1 97 ? 3.900 18.962 -2.353 1.00 62.34 97 VAL A N 1
ATOM 762 C CA . VAL A 1 97 ? 2.587 18.600 -1.816 1.00 62.34 97 VAL A CA 1
ATOM 763 C C . VAL A 1 97 ? 2.752 17.577 -0.685 1.00 62.34 97 VAL A C 1
ATOM 765 O O . VAL A 1 97 ? 3.306 16.496 -0.892 1.00 62.34 97 VAL A O 1
ATOM 768 N N . PRO A 1 98 ? 2.305 17.883 0.546 1.00 74.25 98 PRO A N 1
ATOM 769 C CA . PRO A 1 98 ? 2.402 16.968 1.681 1.00 74.25 98 PRO A CA 1
ATOM 770 C C . PRO A 1 98 ? 1.301 15.894 1.625 1.00 74.25 98 PRO A C 1
ATOM 772 O O . PRO A 1 98 ? 0.381 15.941 2.443 1.00 74.25 98 PRO A O 1
ATOM 775 N N . ILE A 1 99 ? 1.398 14.954 0.674 1.00 77.06 99 ILE A N 1
ATOM 776 C CA . ILE A 1 99 ? 0.353 13.954 0.380 1.00 77.06 99 ILE A CA 1
ATOM 777 C C . ILE A 1 99 ? -0.020 13.146 1.630 1.00 77.06 99 ILE A C 1
ATOM 779 O O . ILE A 1 99 ? -1.151 13.242 2.099 1.00 77.06 99 ILE A O 1
ATOM 783 N N . TYR A 1 100 ? 0.927 12.428 2.243 1.00 87.00 100 TYR A N 1
ATOM 784 C CA . TYR A 1 100 ? 0.621 11.610 3.428 1.00 87.00 100 TYR A CA 1
ATOM 785 C C . TYR A 1 100 ? 0.968 12.299 4.753 1.00 87.00 100 TYR A C 1
ATOM 787 O O . TYR A 1 100 ? 0.418 11.955 5.800 1.00 87.00 100 TYR A O 1
ATOM 795 N N . LYS A 1 101 ? 1.832 13.326 4.751 1.00 88.62 101 LYS A N 1
ATOM 796 C CA . LYS A 1 101 ? 2.318 13.963 5.990 1.00 88.62 101 LYS A CA 1
ATOM 797 C C . LYS A 1 101 ? 1.214 14.514 6.882 1.00 88.62 101 LYS A C 1
ATOM 799 O O . LYS A 1 101 ? 1.304 14.371 8.101 1.00 88.62 101 LYS A O 1
ATOM 804 N N . ARG A 1 102 ? 0.210 15.189 6.314 1.00 89.88 102 ARG A N 1
ATOM 805 C CA . ARG A 1 102 ? -0.876 15.792 7.110 1.00 89.88 102 ARG A CA 1
ATOM 806 C C . ARG A 1 102 ? -1.735 14.717 7.770 1.00 89.88 102 ARG A C 1
ATOM 808 O O . ARG A 1 102 ? -2.020 14.830 8.960 1.00 89.88 102 ARG A O 1
ATOM 815 N N . PHE A 1 103 ? -2.065 13.675 7.014 1.00 90.06 103 PHE A N 1
ATOM 816 C CA . PHE A 1 103 ? -2.823 12.529 7.495 1.00 90.06 103 PHE A CA 1
ATOM 817 C C . PHE A 1 103 ? -2.068 11.793 8.609 1.00 90.06 103 PHE A C 1
ATOM 819 O O . PHE A 1 103 ? -2.555 11.721 9.732 1.00 90.06 103 PHE A O 1
ATOM 826 N N . ILE A 1 104 ? -0.814 11.399 8.365 1.00 89.94 104 ILE A N 1
ATOM 827 C CA . ILE A 1 104 ? 0.024 10.693 9.348 1.00 89.94 104 ILE A CA 1
ATOM 828 C C . ILE A 1 104 ? 0.182 11.507 10.639 1.00 89.94 104 ILE A C 1
ATOM 830 O O . ILE A 1 104 ? 0.076 10.965 11.740 1.00 89.94 104 ILE A O 1
ATOM 834 N N . LYS A 1 105 ? 0.410 12.825 10.532 1.00 91.44 105 LYS A N 1
ATOM 835 C CA . LYS A 1 105 ? 0.489 13.707 11.707 1.00 91.44 105 LYS A CA 1
ATOM 836 C C . LYS A 1 105 ? -0.813 13.725 12.507 1.00 91.44 105 LYS A C 1
ATOM 838 O O . LYS A 1 105 ? -0.749 13.755 13.733 1.00 91.44 105 LYS A O 1
ATOM 843 N N . ARG A 1 106 ? -1.972 13.719 11.839 1.00 91.50 106 ARG A N 1
ATOM 844 C CA . ARG A 1 106 ? -3.279 13.659 12.504 1.00 91.50 106 ARG A CA 1
ATOM 845 C C . ARG A 1 106 ? -3.458 12.331 13.241 1.00 91.50 106 ARG A C 1
ATOM 847 O O . ARG A 1 106 ? -3.740 12.371 14.431 1.00 91.50 106 ARG A O 1
ATOM 854 N N . CYS A 1 107 ? -3.184 11.200 12.589 1.00 90.69 107 CYS A N 1
ATOM 855 C CA . CYS A 1 107 ? -3.276 9.869 13.201 1.00 90.69 107 CYS A CA 1
ATOM 856 C C . CYS A 1 107 ? -2.400 9.750 14.456 1.00 90.69 107 CYS A C 1
ATOM 858 O O . CYS A 1 107 ? -2.863 9.304 15.504 1.00 90.69 107 CYS A O 1
ATOM 860 N N . LYS A 1 108 ? -1.149 10.225 14.373 1.00 87.94 108 LYS A N 1
ATOM 861 C CA . LYS A 1 108 ? -0.226 10.249 15.517 1.00 87.94 108 LYS A CA 1
ATOM 862 C C . LYS A 1 108 ? -0.720 11.161 16.643 1.00 87.94 108 LYS A C 1
ATOM 864 O O . LYS A 1 108 ? -0.610 10.794 17.806 1.00 87.94 108 LYS A O 1
ATOM 869 N N . LYS A 1 109 ? -1.281 12.333 16.315 1.00 91.81 109 LYS A N 1
ATOM 870 C CA . LYS A 1 109 ? -1.847 13.264 17.309 1.00 91.81 109 LYS A CA 1
ATOM 871 C C . LYS A 1 109 ? -3.036 12.655 18.061 1.00 91.81 109 LYS A C 1
ATOM 873 O O . LYS A 1 109 ? -3.225 12.965 19.229 1.00 91.81 109 LYS A O 1
ATOM 878 N N . GLU A 1 110 ? -3.811 11.799 17.406 1.00 90.56 110 GLU A N 1
ATOM 879 C CA . GLU A 1 110 ? -4.937 11.074 18.007 1.00 90.56 110 GLU A CA 1
ATOM 880 C C . GLU A 1 110 ? -4.504 9.834 18.807 1.00 90.56 110 GLU A C 1
ATOM 882 O O . GLU A 1 110 ? -5.351 9.091 19.292 1.00 90.56 110 GLU A O 1
ATOM 887 N N . GLY A 1 111 ? -3.196 9.586 18.950 1.00 89.31 111 GLY A N 1
ATOM 888 C CA . GLY A 1 111 ? -2.674 8.448 19.712 1.00 89.31 111 GLY A CA 1
ATOM 889 C C . GLY A 1 111 ? -2.935 7.091 19.054 1.00 89.31 111 GLY A C 1
ATOM 890 O O . GLY A 1 111 ? -2.821 6.058 19.709 1.00 89.31 111 GLY A O 1
ATOM 891 N N . ARG A 1 112 ? -3.287 7.070 17.763 1.00 90.81 112 ARG A N 1
ATOM 892 C CA . ARG A 1 112 ? -3.578 5.831 17.039 1.00 90.81 112 ARG A CA 1
ATOM 893 C C . ARG A 1 112 ? -2.282 5.143 16.628 1.00 90.81 112 ARG A C 1
ATOM 895 O O . ARG A 1 112 ? -1.393 5.782 16.056 1.00 90.81 112 ARG A O 1
ATOM 902 N N . LYS A 1 113 ? -2.194 3.828 16.855 1.00 94.62 113 LYS A N 1
ATOM 903 C CA . LYS A 1 113 ? -1.146 3.003 16.238 1.00 94.62 113 LYS A CA 1
ATOM 904 C C . LYS A 1 113 ? -1.279 3.111 14.717 1.00 94.62 113 LYS A C 1
ATOM 906 O O . LYS A 1 113 ? -2.379 2.990 14.181 1.00 94.62 113 LYS A O 1
ATOM 911 N N . PHE A 1 114 ? -0.171 3.384 14.041 1.00 94.94 114 PHE A N 1
ATOM 912 C CA . PHE A 1 114 ? -0.152 3.693 12.617 1.00 94.94 114 PHE A CA 1
ATOM 913 C C . PHE A 1 114 ? 0.882 2.826 11.908 1.00 94.94 114 PHE A C 1
ATOM 915 O O . PHE A 1 114 ? 2.053 2.835 12.288 1.00 94.94 114 PHE A O 1
ATOM 922 N N . TYR A 1 115 ? 0.448 2.148 10.852 1.00 96.88 115 TYR A N 1
ATOM 923 C CA . TYR A 1 115 ? 1.248 1.214 10.075 1.00 96.88 115 TYR A CA 1
ATOM 924 C C . TYR A 1 115 ? 1.174 1.602 8.590 1.00 96.88 115 TYR A C 1
ATOM 926 O O . TYR A 1 115 ? 0.113 1.492 7.976 1.00 96.88 115 TYR A O 1
ATOM 934 N N . PRO A 1 116 ? 2.257 2.101 7.978 1.00 95.94 116 PRO A N 1
ATOM 935 C CA . PRO A 1 116 ? 2.297 2.251 6.531 1.00 95.94 116 PRO A CA 1
ATOM 936 C C . PRO A 1 116 ? 2.495 0.877 5.876 1.00 95.94 116 PRO A C 1
ATOM 938 O O . PRO A 1 116 ? 3.346 0.103 6.308 1.00 95.94 116 PRO A O 1
ATOM 941 N N . PHE A 1 117 ? 1.742 0.589 4.818 1.00 97.50 117 PHE A N 1
ATOM 942 C CA . PHE A 1 117 ? 2.012 -0.550 3.949 1.00 97.50 117 PHE A CA 1
ATOM 943 C C . PHE A 1 117 ? 3.054 -0.145 2.904 1.00 97.50 117 PHE A C 1
ATOM 945 O O . PHE A 1 117 ? 2.813 0.726 2.064 1.00 97.50 117 PHE A O 1
ATOM 952 N N . LEU A 1 118 ? 4.238 -0.743 3.008 1.00 95.75 118 LEU A N 1
ATOM 953 C CA . LEU A 1 118 ? 5.385 -0.458 2.156 1.00 95.75 118 LEU A CA 1
ATOM 954 C C . LEU A 1 118 ? 5.509 -1.584 1.130 1.00 95.75 118 LEU A C 1
ATOM 956 O O . LEU A 1 118 ? 5.641 -2.743 1.509 1.00 95.75 118 LEU A O 1
ATOM 960 N N . TYR A 1 119 ? 5.447 -1.248 -0.155 1.00 95.12 119 TYR A N 1
ATOM 961 C CA . TYR A 1 119 ? 5.489 -2.219 -1.247 1.00 95.12 119 TYR A CA 1
ATOM 962 C C . TYR A 1 119 ? 6.224 -1.650 -2.456 1.00 95.12 119 TYR A C 1
ATOM 964 O O . TYR A 1 119 ? 6.358 -0.430 -2.587 1.00 95.12 119 TYR A O 1
ATOM 972 N N . ASP A 1 120 ? 6.724 -2.534 -3.317 1.00 94.12 120 ASP A N 1
ATOM 973 C CA . ASP A 1 120 ? 7.239 -2.150 -4.625 1.00 94.12 120 ASP A CA 1
ATOM 974 C C . ASP A 1 120 ? 6.055 -1.927 -5.569 1.00 94.12 120 ASP A C 1
ATOM 976 O O . ASP A 1 120 ? 5.426 -2.871 -6.044 1.00 94.12 120 ASP A O 1
ATOM 980 N N . TRP A 1 121 ? 5.733 -0.658 -5.812 1.00 92.88 121 TRP A N 1
ATOM 981 C CA . TRP A 1 121 ? 4.567 -0.233 -6.589 1.00 92.88 121 TRP A CA 1
ATOM 982 C C . TRP A 1 121 ? 4.632 -0.576 -8.075 1.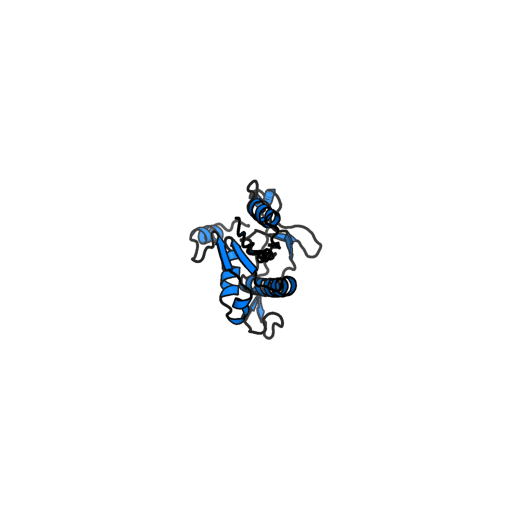00 92.88 121 TRP A C 1
ATOM 984 O O . TRP A 1 121 ? 3.665 -0.323 -8.789 1.00 92.88 121 TRP A O 1
ATOM 994 N N . ARG A 1 122 ? 5.758 -1.120 -8.539 1.00 91.38 122 ARG A N 1
ATOM 995 C CA . ARG A 1 122 ? 5.928 -1.601 -9.910 1.00 91.38 122 ARG A CA 1
ATOM 996 C C . ARG A 1 122 ? 5.333 -2.995 -10.093 1.00 91.38 122 ARG A C 1
ATOM 998 O O . ARG A 1 122 ? 4.993 -3.359 -11.213 1.00 91.38 122 ARG A O 1
ATOM 1005 N N . ARG A 1 123 ? 5.272 -3.779 -9.011 1.00 90.12 123 ARG A N 1
ATOM 1006 C CA . ARG A 1 123 ? 4.932 -5.206 -9.030 1.00 90.12 123 ARG A CA 1
ATOM 1007 C C . ARG A 1 123 ? 3.424 -5.430 -9.084 1.00 90.12 123 ARG A C 1
ATOM 1009 O O . ARG A 1 123 ? 2.629 -4.515 -8.869 1.00 90.12 123 ARG A O 1
ATOM 1016 N N . ASP A 1 124 ? 3.056 -6.675 -9.363 1.00 87.94 124 ASP A N 1
ATOM 1017 C CA . ASP A 1 124 ? 1.673 -7.133 -9.449 1.00 87.94 124 ASP A CA 1
ATOM 1018 C C . ASP A 1 124 ? 0.851 -6.793 -8.187 1.00 87.94 124 ASP A C 1
ATOM 1020 O O . ASP A 1 124 ? 1.314 -6.924 -7.048 1.00 87.94 124 ASP A O 1
ATOM 1024 N N . LEU A 1 125 ? -0.398 -6.357 -8.381 1.00 89.94 125 LEU A N 1
ATOM 1025 C CA . LEU A 1 125 ? -1.251 -5.933 -7.268 1.00 89.94 125 LEU A CA 1
ATOM 1026 C C . LEU A 1 125 ? -1.776 -7.099 -6.429 1.00 89.94 125 LEU A C 1
ATOM 1028 O O . LEU A 1 125 ? -2.062 -6.878 -5.254 1.00 89.94 125 LEU A O 1
ATOM 1032 N N . ASN A 1 126 ? -1.864 -8.318 -6.968 1.00 87.31 126 ASN A N 1
ATOM 1033 C CA . ASN A 1 126 ? -2.221 -9.496 -6.174 1.00 87.31 126 ASN A CA 1
ATOM 1034 C C . ASN A 1 126 ? -1.072 -9.867 -5.232 1.00 87.31 126 ASN A C 1
ATOM 1036 O O . ASN A 1 126 ? -1.316 -10.192 -4.072 1.00 87.31 126 ASN A O 1
ATOM 1040 N N . GLU A 1 127 ? 0.185 -9.729 -5.675 1.00 88.12 127 GLU A N 1
ATOM 1041 C CA . GLU A 1 127 ? 1.342 -9.839 -4.775 1.00 88.12 127 GLU A CA 1
ATOM 1042 C C . GLU A 1 127 ? 1.271 -8.801 -3.648 1.00 88.12 127 GLU A C 1
ATOM 1044 O O . GLU A 1 127 ? 1.457 -9.136 -2.475 1.00 88.12 127 GLU A O 1
ATOM 1049 N N . ALA A 1 128 ? 0.950 -7.549 -3.973 1.00 92.62 128 ALA A N 1
ATOM 1050 C CA . ALA A 1 128 ? 0.797 -6.515 -2.959 1.00 92.62 128 ALA A CA 1
ATOM 1051 C C . ALA A 1 128 ? -0.394 -6.781 -2.015 1.00 92.62 128 ALA A C 1
ATOM 1053 O O . ALA A 1 128 ? -0.278 -6.551 -0.813 1.00 92.62 128 ALA A O 1
ATOM 1054 N N . ALA A 1 129 ? -1.520 -7.290 -2.520 1.00 93.38 129 ALA A N 1
ATOM 1055 C CA . ALA A 1 129 ? -2.698 -7.615 -1.713 1.00 93.38 129 ALA A CA 1
ATOM 1056 C C . ALA A 1 129 ? -2.399 -8.753 -0.734 1.00 93.38 129 ALA A C 1
ATOM 1058 O O . ALA A 1 129 ? -2.720 -8.663 0.452 1.00 93.38 129 ALA A O 1
ATOM 1059 N N . HIS A 1 130 ? -1.688 -9.771 -1.212 1.00 90.00 130 HIS A N 1
ATOM 1060 C CA . HIS A 1 130 ? -1.190 -10.851 -0.384 1.00 90.00 130 HIS A CA 1
ATOM 1061 C C . HIS A 1 130 ? -0.282 -10.327 0.750 1.00 90.00 130 HIS A C 1
ATOM 1063 O O . HIS A 1 130 ? -0.530 -10.575 1.932 1.00 90.00 130 HIS A O 1
ATOM 1069 N N . ASN A 1 131 ? 0.709 -9.494 0.420 1.00 92.69 131 ASN A N 1
ATOM 1070 C CA . ASN A 1 131 ? 1.600 -8.888 1.417 1.00 92.69 131 ASN A CA 1
ATOM 1071 C C . ASN A 1 131 ? 0.853 -7.973 2.408 1.00 92.69 131 ASN A C 1
ATOM 1073 O O . ASN A 1 131 ? 1.233 -7.867 3.579 1.00 92.69 131 ASN A O 1
ATOM 1077 N N . LEU A 1 132 ? -0.219 -7.307 1.968 1.00 96.75 132 LEU A N 1
ATOM 1078 C CA . LEU A 1 132 ? -1.078 -6.505 2.838 1.00 96.75 132 LEU A CA 1
ATOM 1079 C C . LEU A 1 132 ? -1.799 -7.385 3.865 1.00 96.75 132 LEU A C 1
ATOM 1081 O O . LEU A 1 132 ? -1.867 -7.007 5.035 1.00 96.75 132 LEU A O 1
ATOM 1085 N N . ILE A 1 133 ? -2.287 -8.561 3.467 1.00 95.50 133 ILE A N 1
ATOM 1086 C CA . ILE A 1 133 ? -2.901 -9.530 4.385 1.00 95.50 133 ILE A CA 1
ATOM 1087 C C . ILE A 1 133 ? -1.895 -9.960 5.459 1.00 95.50 133 ILE A C 1
ATOM 1089 O O . ILE A 1 133 ? -2.238 -9.970 6.643 1.00 95.50 133 ILE A O 1
ATOM 1093 N N . LEU A 1 134 ? -0.641 -10.239 5.089 1.00 94.69 134 LEU A N 1
ATOM 1094 C CA . LEU A 1 134 ? 0.415 -10.573 6.055 1.00 94.69 134 LEU A CA 1
ATOM 1095 C C . LEU A 1 134 ? 0.653 -9.437 7.063 1.00 94.69 134 LEU A C 1
ATOM 1097 O O . LEU A 1 134 ? 0.726 -9.676 8.273 1.00 94.69 134 LEU A O 1
ATOM 1101 N N . LEU A 1 135 ? 0.707 -8.186 6.590 1.00 97.56 135 LEU A N 1
ATOM 1102 C CA . LEU A 1 135 ? 0.792 -7.021 7.473 1.00 97.56 135 LEU A CA 1
ATOM 1103 C C . LEU A 1 135 ? -0.424 -6.937 8.403 1.00 97.56 135 LEU A C 1
ATOM 1105 O O . LEU A 1 135 ? -0.261 -6.691 9.596 1.00 97.56 135 LEU A O 1
ATOM 1109 N N . LEU A 1 136 ? -1.636 -7.144 7.891 1.00 98.00 136 LEU A N 1
ATOM 1110 C CA . LEU A 1 136 ? -2.859 -7.070 8.686 1.00 98.00 136 LEU A CA 1
ATOM 1111 C C . LEU A 1 136 ? -2.923 -8.165 9.755 1.00 98.00 136 LEU A C 1
ATOM 1113 O O . LEU A 1 136 ? -3.269 -7.861 10.895 1.00 98.00 136 LEU A O 1
ATOM 1117 N N . LYS A 1 137 ? -2.509 -9.399 9.440 1.00 97.19 137 LYS A N 1
ATOM 1118 C CA . LYS A 1 137 ? -2.364 -10.489 10.422 1.00 97.19 137 LYS A CA 1
ATOM 1119 C C . LYS A 1 137 ? -1.397 -10.100 11.538 1.00 97.19 137 LYS A C 1
ATOM 1121 O O . LYS A 1 137 ? -1.715 -10.254 12.719 1.00 97.19 137 LYS A O 1
ATOM 1126 N N . ARG A 1 138 ? -0.251 -9.508 11.182 1.00 97.75 138 ARG A N 1
ATOM 1127 C CA . ARG A 1 138 ? 0.706 -8.973 12.158 1.00 97.75 138 ARG A CA 1
ATOM 1128 C C . ARG A 1 138 ? 0.079 -7.871 13.016 1.00 97.75 138 ARG A C 1
ATOM 1130 O O . ARG A 1 138 ? 0.148 -7.955 14.240 1.00 97.75 138 ARG A O 1
ATOM 1137 N N . VAL A 1 139 ? -0.567 -6.874 12.412 1.00 97.94 139 VAL A N 1
ATOM 1138 C CA . VAL A 1 139 ? -1.219 -5.767 13.137 1.00 97.94 139 VAL A CA 1
ATOM 1139 C C . VAL A 1 139 ? -2.292 -6.291 14.089 1.00 97.94 139 VAL A C 1
ATOM 1141 O O . VAL A 1 139 ? -2.347 -5.853 15.238 1.00 97.94 139 VAL A O 1
ATOM 1144 N N . TYR A 1 140 ? -3.100 -7.254 13.643 1.00 97.50 140 TYR A N 1
ATOM 1145 C CA . TYR A 1 140 ? -4.107 -7.915 14.465 1.00 97.50 140 TYR A CA 1
ATOM 1146 C C . TYR A 1 140 ? -3.465 -8.607 15.670 1.00 97.50 140 TYR A C 1
ATOM 1148 O O . TYR A 1 140 ? -3.904 -8.388 16.796 1.00 97.50 140 TYR A O 1
ATOM 1156 N N . SER A 1 141 ? -2.379 -9.360 15.467 1.00 97.31 141 SER A N 1
ATOM 1157 C CA . SER A 1 141 ? -1.658 -10.024 16.563 1.00 97.31 141 SER A CA 1
ATOM 1158 C C . SER A 1 141 ? -1.040 -9.038 17.568 1.00 97.31 141 SER A C 1
ATOM 1160 O O . SER A 1 141 ? -1.088 -9.273 18.772 1.00 97.31 141 SER A O 1
ATOM 1162 N N . GLU A 1 142 ? -0.516 -7.898 17.100 1.00 96.44 142 GLU A N 1
ATOM 1163 C CA . GLU A 1 142 ? 0.112 -6.873 17.947 1.00 96.44 142 GLU A CA 1
ATOM 1164 C C . GLU A 1 142 ? -0.907 -5.989 18.688 1.00 96.44 142 GLU A C 1
ATOM 1166 O O . GLU A 1 142 ? -0.585 -5.360 19.703 1.00 96.44 142 GLU A O 1
ATOM 1171 N N . CYS A 1 143 ? -2.117 -5.847 18.144 1.00 95.44 143 CYS A N 1
ATOM 1172 C CA . CYS A 1 143 ? -3.136 -4.931 18.662 1.00 95.44 143 CYS A CA 1
ATOM 1173 C C . CYS A 1 143 ? -4.325 -5.638 19.314 1.00 95.44 143 CYS A C 1
ATOM 1175 O O . CYS A 1 143 ? -5.091 -4.972 20.006 1.00 95.44 143 CYS A O 1
ATOM 1177 N N . GLY A 1 144 ? -4.494 -6.943 19.089 1.00 96.00 144 GLY A N 1
ATOM 1178 C CA . GLY A 1 144 ? -5.636 -7.724 19.565 1.00 96.00 144 GLY A CA 1
ATOM 1179 C C . GLY A 1 144 ? -6.973 -7.322 18.936 1.00 96.00 144 GLY A C 1
ATOM 1180 O O . GLY A 1 144 ? -8.020 -7.636 19.493 1.00 96.00 144 GLY A O 1
ATOM 1181 N N . ARG A 1 145 ? -6.958 -6.574 17.824 1.00 96.38 145 ARG A N 1
ATOM 1182 C CA . ARG A 1 145 ? -8.161 -6.066 17.149 1.00 96.38 145 ARG A CA 1
ATOM 1183 C C . ARG A 1 145 ? -7.903 -5.788 15.662 1.00 96.38 145 ARG A C 1
ATOM 1185 O O . ARG A 1 145 ? -6.753 -5.515 15.305 1.00 96.38 145 ARG A O 1
ATOM 1192 N N . PRO A 1 146 ? -8.945 -5.805 14.810 1.00 97.94 146 PRO A N 1
ATOM 1193 C CA . PRO A 1 146 ? -8.806 -5.487 13.393 1.00 97.94 146 PRO A CA 1
ATOM 1194 C C . PRO A 1 146 ? -8.442 -4.019 13.151 1.00 97.94 146 PRO A C 1
ATOM 1196 O O . PRO A 1 146 ? -8.607 -3.158 14.025 1.00 97.94 146 PRO A O 1
ATOM 1199 N N . ALA A 1 147 ? -7.912 -3.742 11.960 1.00 98.12 147 ALA A N 1
ATOM 1200 C CA . ALA A 1 147 ? -7.404 -2.428 11.590 1.00 98.12 147 ALA A CA 1
ATOM 1201 C C . ALA A 1 147 ? -8.385 -1.642 10.721 1.00 98.12 147 ALA A C 1
ATOM 1203 O O . ALA A 1 147 ? -9.104 -2.203 9.898 1.00 98.12 147 ALA A O 1
ATOM 1204 N N . GLN A 1 148 ? -8.357 -0.317 10.855 1.00 97.94 148 GLN A N 1
ATOM 1205 C CA . GLN A 1 148 ? -8.945 0.571 9.857 1.00 97.94 148 GLN A CA 1
ATOM 1206 C C . GLN A 1 148 ? -7.964 0.740 8.706 1.00 97.94 148 GLN A C 1
ATOM 1208 O O . GLN A 1 148 ? -6.833 1.189 8.914 1.00 97.94 148 GLN A O 1
ATOM 1213 N N . VAL A 1 149 ? -8.387 0.393 7.497 1.00 98.50 149 VAL A N 1
ATOM 1214 C CA . VAL A 1 149 ? -7.511 0.367 6.326 1.00 98.50 149 VAL A CA 1
ATOM 1215 C C . VAL A 1 149 ? -7.856 1.523 5.398 1.00 98.50 149 VAL A C 1
ATOM 1217 O O . VAL A 1 149 ? -9.003 1.710 5.005 1.00 98.50 149 VAL A O 1
ATOM 1220 N N . VAL A 1 150 ? -6.860 2.332 5.052 1.00 98.06 150 VAL A N 1
ATOM 1221 C CA . VAL A 1 150 ? -7.022 3.475 4.151 1.00 98.06 150 VAL A CA 1
ATOM 1222 C C . VAL A 1 150 ? -6.288 3.186 2.854 1.00 98.06 150 VAL A C 1
ATOM 1224 O O . VAL A 1 150 ? -5.060 3.162 2.837 1.00 98.06 150 VAL A O 1
ATOM 1227 N N . GLY A 1 151 ? -7.034 2.983 1.772 1.00 97.62 151 GLY A N 1
ATOM 1228 C CA . GLY A 1 151 ? -6.498 2.779 0.431 1.00 97.62 151 GLY A CA 1
ATOM 1229 C C . GLY A 1 151 ? -6.526 4.071 -0.377 1.00 97.62 151 GLY A C 1
ATOM 1230 O O . GLY A 1 151 ? -7.598 4.603 -0.657 1.00 97.62 151 GLY A O 1
ATOM 1231 N N . HIS A 1 152 ? -5.360 4.585 -0.768 1.00 95.25 152 HIS A N 1
ATOM 1232 C CA . HIS A 1 152 ? -5.256 5.780 -1.610 1.00 95.25 152 HIS A CA 1
ATOM 1233 C C . HIS A 1 152 ? -4.924 5.415 -3.057 1.00 95.25 152 HIS A C 1
ATOM 1235 O O . HIS A 1 152 ? -3.966 4.681 -3.296 1.00 95.25 152 HIS A O 1
ATOM 1241 N N . SER A 1 153 ? -5.652 5.982 -4.024 1.00 93.31 153 SER A N 1
ATOM 1242 C CA . SER A 1 153 ? -5.421 5.770 -5.459 1.00 93.31 153 SER A CA 1
ATOM 1243 C C . SER A 1 153 ? -5.307 4.267 -5.770 1.00 93.31 153 SER A C 1
ATOM 1245 O O . SER A 1 153 ? -6.165 3.500 -5.327 1.00 93.31 153 SER A O 1
ATOM 1247 N N . ASN A 1 154 ? -4.247 3.831 -6.458 1.00 92.00 154 ASN A N 1
ATOM 1248 C CA . ASN A 1 154 ? -3.970 2.424 -6.766 1.00 92.00 154 ASN A CA 1
ATOM 1249 C C . ASN A 1 154 ? -3.891 1.523 -5.517 1.00 92.00 154 ASN A C 1
ATOM 1251 O O . ASN A 1 154 ? -4.268 0.357 -5.561 1.00 92.00 154 ASN A O 1
ATOM 1255 N N . GLY A 1 155 ? -3.491 2.077 -4.369 1.00 95.94 155 GLY A N 1
ATOM 1256 C CA . GLY A 1 155 ? -3.493 1.367 -3.092 1.00 95.94 155 GLY A CA 1
ATOM 1257 C C . GLY A 1 155 ? -4.890 0.934 -2.649 1.00 95.94 155 GLY A C 1
ATOM 1258 O O . GLY A 1 155 ? -5.038 -0.064 -1.955 1.00 95.94 155 GLY A O 1
ATOM 1259 N N . GLY A 1 156 ? -5.942 1.625 -3.095 1.00 96.88 156 GLY A N 1
ATOM 1260 C CA . GLY A 1 156 ? -7.311 1.167 -2.873 1.00 96.88 156 GLY A CA 1
ATOM 1261 C C . GLY A 1 156 ? -7.666 -0.103 -3.643 1.00 96.88 156 GLY A C 1
ATOM 1262 O O . GLY A 1 156 ? -8.446 -0.894 -3.129 1.00 96.88 156 GLY A O 1
ATOM 1263 N N . LEU A 1 157 ? -7.066 -0.355 -4.810 1.00 95.81 157 LEU A N 1
ATOM 1264 C CA . LEU A 1 157 ? -7.273 -1.612 -5.538 1.00 95.81 157 LEU A CA 1
ATOM 1265 C C . LEU A 1 157 ? -6.613 -2.791 -4.816 1.00 95.81 157 LEU A C 1
ATOM 1267 O O . LEU A 1 157 ? -7.207 -3.860 -4.736 1.00 95.81 157 LEU A O 1
ATOM 1271 N N . ILE A 1 158 ? -5.444 -2.570 -4.207 1.00 96.31 158 ILE A N 1
ATOM 1272 C CA . ILE A 1 158 ? -4.774 -3.555 -3.340 1.00 96.31 158 ILE A CA 1
ATOM 1273 C C . ILE A 1 158 ? -5.674 -3.913 -2.150 1.00 96.31 158 ILE A C 1
ATOM 1275 O O . ILE A 1 158 ? -5.898 -5.085 -1.860 1.00 96.31 158 ILE A O 1
ATOM 1279 N N . VAL A 1 159 ? -6.226 -2.895 -1.478 1.00 97.88 159 VAL A N 1
ATOM 1280 C CA . VAL A 1 159 ? -7.162 -3.092 -0.360 1.00 97.88 159 VAL A CA 1
ATOM 1281 C C . VAL A 1 159 ? -8.424 -3.815 -0.819 1.00 97.88 159 VAL A C 1
ATOM 1283 O O . VAL A 1 159 ? -8.901 -4.705 -0.126 1.00 97.88 159 VAL A O 1
ATOM 1286 N N . TYR A 1 160 ? -8.959 -3.450 -1.984 1.00 95.56 160 TYR A N 1
ATOM 1287 C CA . TYR A 1 160 ? -10.145 -4.082 -2.546 1.00 95.56 160 TYR A CA 1
ATOM 1288 C C . TYR A 1 160 ? -9.903 -5.564 -2.850 1.00 95.56 160 TYR A C 1
ATOM 1290 O O . TYR A 1 160 ? -10.721 -6.394 -2.470 1.00 95.56 160 TYR A O 1
ATOM 1298 N N . ALA A 1 161 ? -8.770 -5.916 -3.463 1.00 92.94 161 ALA A N 1
ATOM 1299 C CA . ALA A 1 161 ? -8.390 -7.307 -3.697 1.00 92.94 161 ALA A CA 1
ATOM 1300 C C . ALA A 1 161 ? -8.261 -8.091 -2.379 1.00 92.94 161 ALA A C 1
ATOM 1302 O O . ALA A 1 161 ? -8.865 -9.148 -2.242 1.00 92.94 161 ALA A O 1
ATOM 1303 N N . ALA A 1 162 ? -7.570 -7.534 -1.377 1.00 93.94 162 ALA A N 1
ATOM 1304 C CA . ALA A 1 162 ? -7.407 -8.176 -0.069 1.00 93.94 162 ALA A CA 1
ATOM 1305 C C . ALA A 1 162 ? -8.732 -8.356 0.697 1.00 93.94 162 ALA A C 1
ATOM 1307 O O . ALA A 1 162 ? -8.908 -9.340 1.405 1.00 93.94 162 ALA A O 1
ATOM 1308 N N . LEU A 1 163 ? -9.667 -7.409 0.566 1.00 93.75 163 LEU A N 1
ATOM 1309 C CA . LEU A 1 163 ? -10.979 -7.471 1.216 1.00 93.75 163 LEU A CA 1
ATOM 1310 C C . LEU A 1 163 ? -11.915 -8.505 0.568 1.00 93.75 163 LEU A C 1
ATOM 1312 O O . LEU A 1 163 ? -12.825 -8.995 1.232 1.00 93.75 163 LEU A O 1
ATOM 1316 N N . ASN A 1 164 ? -11.715 -8.818 -0.715 1.00 90.88 164 ASN A N 1
ATOM 1317 C CA . ASN A 1 164 ? -12.523 -9.808 -1.432 1.00 90.88 164 ASN A CA 1
ATOM 1318 C C . ASN A 1 164 ? -12.177 -11.257 -1.067 1.00 90.88 164 ASN A C 1
ATOM 1320 O O . ASN A 1 164 ? -12.911 -12.151 -1.475 1.00 90.88 164 ASN A O 1
ATOM 1324 N N . ASP A 1 165 ? -11.111 -11.490 -0.300 1.00 87.25 165 ASP A N 1
ATOM 1325 C CA . ASP A 1 165 ? -10.812 -12.792 0.286 1.00 87.25 165 ASP A CA 1
ATOM 1326 C C . ASP A 1 165 ? -11.636 -12.981 1.578 1.00 87.25 165 ASP A C 1
ATOM 1328 O O . ASP A 1 165 ? -11.325 -12.355 2.604 1.00 87.25 165 ASP A O 1
ATOM 1332 N N . PRO A 1 166 ? -12.684 -13.834 1.568 1.00 88.50 166 PRO A N 1
ATOM 1333 C CA . PRO A 1 166 ? -13.576 -14.007 2.710 1.00 88.50 166 PRO A CA 1
ATOM 1334 C C . PRO A 1 166 ? -12.841 -14.457 3.973 1.00 88.50 166 PRO A C 1
ATOM 1336 O O . PRO A 1 166 ? -13.240 -14.073 5.076 1.00 88.50 166 PRO A O 1
ATOM 1339 N N . GLU A 1 167 ? -11.753 -15.217 3.824 1.00 89.19 167 GLU A N 1
ATOM 1340 C CA . GLU A 1 167 ? -10.994 -15.758 4.947 1.00 89.19 167 GLU A CA 1
ATOM 1341 C C . GLU A 1 167 ? -10.254 -14.680 5.735 1.00 89.19 167 GLU A C 1
ATOM 1343 O O . GLU A 1 167 ? -9.976 -14.868 6.916 1.00 89.19 167 GLU A O 1
ATOM 1348 N N . ASN A 1 168 ? -9.972 -13.531 5.117 1.00 91.12 168 ASN A N 1
ATOM 1349 C CA . ASN A 1 168 ? -9.193 -12.450 5.716 1.00 91.12 168 ASN A CA 1
ATOM 1350 C C . ASN A 1 168 ? -10.043 -11.225 6.096 1.00 91.12 168 ASN A C 1
ATOM 1352 O O . ASN A 1 168 ? -9.532 -10.283 6.708 1.00 91.12 168 ASN A O 1
ATOM 1356 N N . THR A 1 169 ? -11.352 -11.240 5.820 1.00 94.81 169 THR A N 1
ATOM 1357 C CA . THR A 1 169 ? -12.275 -10.125 6.128 1.00 94.81 169 THR A CA 1
ATOM 1358 C C . THR A 1 169 ? -12.292 -9.733 7.609 1.00 94.81 169 THR A C 1
ATOM 1360 O O . THR A 1 169 ? -12.430 -8.553 7.931 1.00 94.81 169 THR A O 1
ATOM 1363 N N . TYR A 1 170 ? -12.063 -10.685 8.519 1.00 96.56 170 TYR A N 1
ATOM 1364 C CA . TYR A 1 170 ? -12.009 -10.444 9.967 1.00 96.56 170 TYR A CA 1
ATOM 1365 C C . TYR A 1 170 ? -10.867 -9.510 10.407 1.00 96.56 170 TYR A C 1
ATOM 1367 O O . TYR A 1 170 ? -10.864 -9.041 11.545 1.00 96.56 170 TYR A O 1
ATOM 1375 N N . LEU A 1 171 ? -9.889 -9.245 9.533 1.00 97.88 171 LEU A N 1
ATOM 1376 C CA . LEU A 1 171 ? -8.762 -8.350 9.798 1.00 97.88 171 LEU A CA 1
ATOM 1377 C C . LEU A 1 171 ? -9.119 -6.862 9.629 1.00 97.88 171 LEU A C 1
ATOM 1379 O O . LEU A 1 171 ? -8.345 -5.995 10.054 1.00 97.88 171 LEU A O 1
ATOM 1383 N N . PHE A 1 172 ? -10.278 -6.555 9.040 1.00 98.25 172 PHE A N 1
ATOM 1384 C CA . PHE A 1 172 ? -10.717 -5.202 8.705 1.00 98.25 172 PHE A CA 1
ATOM 1385 C C . PHE A 1 172 ? -11.788 -4.707 9.689 1.00 98.25 172 PHE A C 1
ATOM 1387 O O . PHE A 1 172 ? -12.866 -5.278 9.799 1.00 98.25 172 PHE A O 1
ATOM 1394 N N . ASP A 1 173 ? -11.501 -3.611 10.394 1.00 97.62 173 ASP A N 1
ATOM 1395 C CA . ASP A 1 173 ? -12.472 -2.895 11.240 1.00 97.62 173 ASP A CA 1
ATOM 1396 C C . ASP A 1 173 ? -13.386 -2.040 10.353 1.00 97.62 173 ASP A C 1
ATOM 1398 O O . ASP A 1 173 ? -14.605 -2.034 10.487 1.00 97.62 173 ASP A O 1
ATOM 1402 N N . SER A 1 174 ? -12.771 -1.327 9.409 1.00 97.31 174 SER A N 1
ATOM 1403 C CA . SER A 1 174 ? -13.430 -0.590 8.332 1.00 97.31 174 SER A CA 1
ATOM 1404 C C . SER A 1 174 ? -12.413 -0.220 7.253 1.00 97.31 174 SER A C 1
ATOM 1406 O O . SER A 1 174 ? -11.201 -0.251 7.487 1.00 97.31 174 SER A O 1
ATOM 1408 N N . THR A 1 175 ? -12.908 0.157 6.073 1.00 97.94 175 THR A N 1
ATOM 1409 C CA . THR A 1 175 ? -12.072 0.574 4.943 1.00 97.94 175 THR A CA 1
ATOM 1410 C C . THR A 1 175 ? -12.482 1.951 4.428 1.00 97.94 175 THR A C 1
ATOM 1412 O O . THR A 1 175 ? -13.667 2.222 4.243 1.00 97.94 175 THR A O 1
ATOM 1415 N N . LEU A 1 176 ? -11.498 2.814 4.161 1.00 97.38 176 LEU A N 1
ATOM 1416 C CA . LEU A 1 176 ? -11.670 4.108 3.501 1.00 97.38 176 LEU A CA 1
ATOM 1417 C C . LEU A 1 176 ? -10.909 4.122 2.171 1.00 97.38 176 LEU A C 1
ATOM 1419 O O . LEU A 1 176 ? -9.682 4.024 2.153 1.00 97.38 176 LEU A O 1
ATOM 1423 N N . PHE A 1 177 ? -11.633 4.319 1.072 1.00 97.00 177 PHE A N 1
ATOM 1424 C CA . PHE A 1 177 ? -11.059 4.489 -0.262 1.00 97.00 177 PHE A CA 1
ATOM 1425 C C . PHE A 1 177 ? -10.949 5.972 -0.616 1.00 97.00 177 PHE A C 1
ATOM 1427 O O . PHE A 1 177 ? -11.911 6.728 -0.478 1.00 97.00 177 PHE A O 1
ATOM 1434 N N . VAL A 1 178 ? -9.774 6.401 -1.077 1.00 94.94 178 VAL A N 1
ATOM 1435 C CA . VAL A 1 178 ? -9.477 7.806 -1.384 1.00 94.94 178 VAL A CA 1
ATOM 1436 C C . VAL A 1 178 ? -8.972 7.910 -2.816 1.00 94.94 178 VAL A C 1
ATOM 1438 O O . VAL A 1 178 ? -7.828 7.560 -3.098 1.00 94.94 178 VAL A O 1
ATOM 1441 N N . GLY A 1 179 ? -9.820 8.398 -3.726 1.00 91.75 179 GLY A N 1
ATOM 1442 C CA . GLY A 1 179 ? -9.458 8.577 -5.139 1.00 91.75 179 GLY A CA 1
ATOM 1443 C C . GLY A 1 179 ? -9.089 7.271 -5.851 1.00 91.75 179 GLY A C 1
ATOM 1444 O O . GLY A 1 179 ? -8.226 7.275 -6.722 1.00 91.75 179 GLY A O 1
ATOM 1445 N N . THR A 1 180 ? -9.674 6.147 -5.431 1.00 93.88 180 THR A N 1
ATOM 1446 C CA . THR A 1 180 ? -9.372 4.815 -5.966 1.00 93.88 180 THR A CA 1
ATOM 1447 C C . THR A 1 180 ? -10.003 4.618 -7.348 1.00 93.88 180 THR A C 1
ATOM 1449 O O . THR A 1 180 ? -11.220 4.770 -7.477 1.00 93.88 180 THR A O 1
ATOM 1452 N N . PRO A 1 181 ? -9.218 4.253 -8.376 1.00 91.81 181 PRO A N 1
ATOM 1453 C CA . PRO A 1 181 ? -9.729 4.039 -9.724 1.00 91.81 181 PRO A CA 1
ATOM 1454 C C . PRO A 1 181 ? -10.340 2.634 -9.859 1.00 91.81 181 PRO A C 1
ATOM 1456 O O . PRO A 1 181 ? -9.735 1.740 -10.437 1.00 91.81 181 PRO A O 1
ATOM 1459 N N . PHE A 1 182 ? -11.544 2.419 -9.317 1.00 89.69 182 PHE A N 1
ATOM 1460 C CA . PHE A 1 182 ? -12.258 1.129 -9.424 1.00 89.69 182 PHE A CA 1
ATOM 1461 C C . PHE A 1 182 ? -12.633 0.737 -10.861 1.00 89.69 182 PHE A C 1
ATOM 1463 O O . PHE A 1 182 ? -12.969 -0.413 -11.128 1.00 89.69 182 PHE A O 1
ATOM 1470 N N . SER A 1 183 ? -12.611 1.695 -11.783 1.00 83.94 183 SER A N 1
ATOM 1471 C CA . SER A 1 183 ? -12.854 1.491 -13.209 1.00 83.94 183 SER A CA 1
ATOM 1472 C C . SER A 1 183 ? -11.647 1.974 -14.018 1.00 83.94 183 SER A C 1
ATOM 1474 O O . SER A 1 183 ? -10.883 2.802 -13.511 1.00 83.94 183 SER A O 1
ATOM 1476 N N . PRO A 1 184 ? -11.469 1.489 -15.263 1.00 69.75 184 PRO A N 1
ATOM 1477 C CA . PRO A 1 184 ? -10.354 1.894 -16.109 1.00 69.75 184 PRO A CA 1
ATOM 1478 C C . PRO A 1 184 ? -10.309 3.415 -16.256 1.00 69.75 184 PRO A C 1
ATOM 1480 O O . PRO A 1 184 ? -11.312 4.046 -16.589 1.00 69.75 184 PRO A O 1
ATOM 1483 N N . MET A 1 185 ? -9.141 4.002 -16.013 1.00 68.56 185 MET A N 1
ATOM 1484 C CA . MET A 1 185 ? -8.927 5.430 -16.212 1.00 68.56 185 MET A CA 1
ATOM 1485 C C . MET A 1 185 ? -8.448 5.656 -17.647 1.00 68.56 185 MET A C 1
ATOM 1487 O O . MET A 1 185 ? -7.433 5.089 -18.047 1.00 68.56 185 MET A O 1
ATOM 1491 N N . ILE A 1 18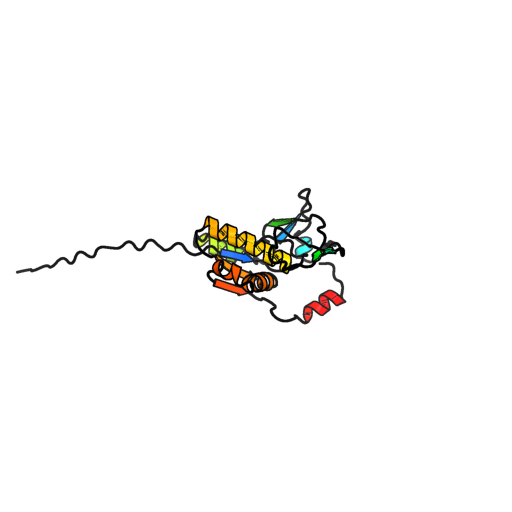6 ? -9.177 6.466 -18.421 1.00 61.31 186 ILE A N 1
ATOM 1492 C CA . ILE A 1 186 ? -8.871 6.735 -19.839 1.00 61.31 186 ILE A CA 1
ATOM 1493 C C . ILE A 1 186 ? -7.450 7.299 -19.999 1.00 61.31 186 ILE A C 1
ATOM 1495 O O . ILE A 1 186 ? -6.724 6.872 -20.891 1.00 61.31 186 ILE A O 1
ATOM 1499 N N . ASP A 1 187 ? -7.012 8.156 -19.075 1.00 65.94 187 ASP A N 1
ATOM 1500 C CA . ASP A 1 187 ? -5.681 8.780 -19.095 1.00 65.94 187 ASP A CA 1
ATOM 1501 C C . ASP A 1 187 ? -4.527 7.760 -18.994 1.00 65.94 187 ASP A C 1
ATOM 1503 O O . ASP A 1 187 ? -3.404 8.036 -19.410 1.00 65.94 187 ASP A O 1
ATOM 1507 N N . PHE A 1 188 ? -4.782 6.544 -18.490 1.00 67.94 188 PHE A N 1
ATOM 1508 C CA . PHE A 1 188 ? -3.757 5.497 -18.437 1.00 67.94 188 PHE A CA 1
ATOM 1509 C C . PHE A 1 188 ? -3.333 5.027 -19.837 1.00 67.94 188 PH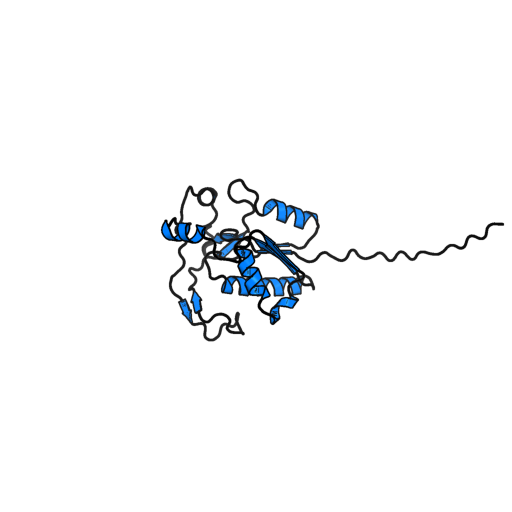E A C 1
ATOM 1511 O O . PHE A 1 188 ? -2.170 4.686 -20.050 1.00 67.94 188 PHE A O 1
ATOM 1518 N N . LEU A 1 189 ? -4.248 5.062 -20.815 1.00 69.88 189 LEU A N 1
ATOM 1519 C CA . LEU A 1 189 ? -3.924 4.761 -22.213 1.00 69.88 189 LEU A CA 1
ATOM 1520 C C . LEU A 1 189 ? -2.957 5.791 -22.802 1.00 69.88 189 LEU A C 1
ATOM 1522 O O . LEU A 1 189 ? -2.082 5.412 -23.576 1.00 69.88 189 LEU A O 1
ATOM 1526 N N . GLU A 1 190 ? -3.070 7.064 -22.417 1.00 68.94 190 GLU A N 1
ATOM 1527 C CA . GLU A 1 190 ? -2.138 8.107 -22.852 1.00 68.94 190 GLU A CA 1
ATOM 1528 C C . GLU A 1 190 ? -0.734 7.851 -22.293 1.00 68.94 190 GLU A C 1
ATOM 1530 O O . GLU A 1 190 ? 0.237 7.862 -23.050 1.00 68.94 190 GLU A O 1
ATOM 1535 N N . PHE A 1 191 ? -0.615 7.514 -21.003 1.00 67.12 191 PHE A N 1
ATOM 1536 C CA . PHE A 1 191 ? 0.680 7.166 -20.408 1.00 67.12 191 PHE A CA 1
ATOM 1537 C C . PHE A 1 191 ? 1.341 5.966 -21.099 1.00 67.12 191 PHE A C 1
ATOM 1539 O O . PHE A 1 191 ? 2.541 6.008 -21.378 1.00 67.12 191 PHE A O 1
ATOM 1546 N N . MET A 1 192 ? 0.564 4.932 -21.441 1.00 71.06 192 MET A N 1
ATOM 1547 C CA . MET A 1 192 ? 1.069 3.783 -22.203 1.00 71.06 192 MET A CA 1
ATOM 1548 C C . MET A 1 192 ? 1.449 4.149 -23.643 1.00 71.06 192 MET A C 1
ATOM 1550 O O . MET A 1 192 ? 2.444 3.645 -24.156 1.00 71.06 192 MET A O 1
ATOM 1554 N N . HIS A 1 193 ? 0.678 5.022 -24.299 1.00 71.88 193 HIS A N 1
ATOM 1555 C CA . HIS A 1 193 ? 0.915 5.421 -25.687 1.00 71.88 193 HIS A CA 1
ATOM 1556 C C . HIS A 1 193 ? 2.167 6.289 -25.845 1.00 71.88 193 HIS A C 1
ATOM 1558 O O . HIS A 1 193 ? 2.956 6.074 -26.763 1.00 71.88 193 HIS A O 1
ATOM 1564 N N . VAL A 1 194 ? 2.358 7.262 -24.952 1.00 69.69 194 VAL A N 1
ATOM 1565 C CA . VAL A 1 194 ? 3.485 8.203 -25.021 1.00 69.69 194 VAL A CA 1
ATOM 1566 C C . VAL A 1 194 ? 4.790 7.541 -24.557 1.00 69.69 194 VAL A C 1
ATOM 1568 O O . VAL A 1 194 ? 5.874 8.001 -24.912 1.00 69.69 194 VAL A O 1
ATOM 1571 N N . GLY A 1 195 ? 4.711 6.443 -23.795 1.00 60.44 195 GLY A N 1
ATOM 1572 C CA . GLY A 1 195 ? 5.885 5.687 -23.354 1.00 60.44 195 GLY A CA 1
ATOM 1573 C C . GLY A 1 195 ? 6.821 6.508 -22.467 1.00 60.44 195 GLY A C 1
ATOM 1574 O O . GLY A 1 195 ? 8.032 6.281 -22.479 1.00 60.44 195 GLY A O 1
ATOM 1575 N N . VAL A 1 196 ? 6.283 7.492 -21.734 1.00 58.56 196 VAL A N 1
ATOM 1576 C CA . VAL A 1 196 ? 7.078 8.300 -20.805 1.00 58.56 196 VAL A CA 1
ATOM 1577 C C . VAL A 1 196 ? 7.618 7.357 -19.728 1.00 58.56 196 VAL A C 1
ATOM 1579 O O . VAL A 1 196 ? 6.815 6.744 -19.024 1.00 58.56 196 VAL A O 1
ATOM 1582 N N . PRO A 1 197 ? 8.946 7.215 -19.578 1.00 51.16 197 PRO A N 1
ATOM 1583 C CA . PRO A 1 197 ? 9.493 6.434 -18.486 1.00 51.16 197 PRO A CA 1
ATOM 1584 C C . PRO A 1 197 ? 9.150 7.151 -17.179 1.00 51.16 197 PRO A C 1
ATOM 1586 O O . PRO A 1 197 ? 9.638 8.257 -16.938 1.00 51.16 197 PRO A O 1
ATOM 1589 N N . THR A 1 198 ? 8.275 6.543 -16.382 1.00 48.38 198 THR A N 1
ATOM 1590 C CA . THR A 1 198 ? 8.018 6.929 -14.988 1.00 48.38 198 THR A CA 1
ATOM 1591 C C . THR A 1 198 ? 9.143 6.475 -14.078 1.00 48.38 198 THR A C 1
ATOM 1593 O O . THR A 1 198 ? 9.550 5.300 -14.225 1.00 48.38 198 THR A O 1
#

Organism: NCBI:txid1890364

InterPro domains:
  IPR003386 Lecithin:cholesterol/phospholipid:diacylglycerol acyltransferase [PF02450] (77-168)
  IPR029058 Alpha/Beta hydrolase fold [G3DSA:3.40.50.1820] (71-194)
  IPR029058 Alpha/Beta hydrolase fold [SSF53474] (16-187)

pLDDT: mean 82.22, std 16.92, range [34.72, 98.5]

Secondary structure (DSSP, 8-state):
----------------PPPPPEEEE--TT-EEEE-TT--EEE--HHHHTTS-----PPP--EEE-S--SS-TT---SEEEPP---EEEEE-S-BTTB-TTHHHHHHHHHTT--EEE----TTS-HHHHHHHHHHHHHHHHHHHSSPEEEEEETHHHHHHHHHHT-GGGGGGEEEEEEES---S--THHHHHHHHT---